Protein AF-A0AAU5ZTW7-F1 (afdb_monomer_lite)

pLDDT: mean 76.55, std 15.37, range [25.44, 97.25]

Structure (mmCIF, N/CA/C/O backbone):
data_AF-A0AAU5ZTW7-F1
#
_entry.id   AF-A0AAU5ZTW7-F1
#
loop_
_atom_site.group_PDB
_atom_site.id
_atom_site.type_symbol
_atom_site.label_atom_id
_atom_site.label_alt_id
_atom_site.label_comp_id
_atom_site.label_asym_id
_atom_site.label_entity_id
_atom_site.label_seq_id
_atom_site.pdbx_PDB_ins_code
_atom_site.Cartn_x
_atom_site.Cartn_y
_atom_site.Cartn_z
_atom_site.occupancy
_atom_site.B_iso_or_equiv
_atom_site.auth_seq_id
_atom_site.auth_comp_id
_atom_site.auth_asym_id
_atom_site.auth_atom_id
_atom_site.pdbx_PDB_model_num
ATOM 1 N N . MET A 1 1 ? -11.309 -29.341 38.544 1.00 34.72 1 MET A N 1
ATOM 2 C CA . MET A 1 1 ? -12.588 -28.652 38.291 1.00 34.72 1 MET A CA 1
ATOM 3 C C . MET A 1 1 ? -12.389 -27.228 38.752 1.00 34.72 1 MET A C 1
ATOM 5 O O . MET A 1 1 ? -12.542 -26.949 39.932 1.00 34.72 1 MET A O 1
ATOM 9 N N . ILE A 1 2 ? -11.870 -26.413 37.842 1.00 28.81 2 ILE A N 1
ATOM 10 C CA . ILE A 1 2 ? -11.786 -24.961 37.967 1.00 28.81 2 ILE A CA 1
ATOM 11 C C . ILE A 1 2 ? -12.794 -24.447 36.937 1.00 28.81 2 ILE A C 1
ATOM 13 O O . ILE A 1 2 ? -12.971 -25.072 35.894 1.00 28.81 2 ILE A O 1
ATOM 17 N N . ASP A 1 3 ? -13.539 -23.441 37.358 1.00 25.44 3 ASP A N 1
ATOM 18 C CA . ASP A 1 3 ? -14.713 -22.855 36.726 1.00 25.44 3 ASP A CA 1
ATOM 19 C C . ASP A 1 3 ? -14.298 -21.962 35.539 1.00 25.44 3 ASP A C 1
ATOM 21 O O . ASP A 1 3 ? -13.503 -21.043 35.723 1.00 25.44 3 ASP A O 1
ATOM 25 N N . ASP A 1 4 ? -14.800 -22.257 34.334 1.00 33.22 4 ASP A N 1
ATOM 26 C CA . ASP A 1 4 ? -14.459 -21.606 33.053 1.00 33.22 4 ASP A CA 1
ATOM 27 C C . ASP A 1 4 ? -15.486 -20.513 32.670 1.00 33.22 4 ASP A C 1
ATOM 29 O O . ASP A 1 4 ? -15.993 -20.484 31.547 1.00 33.22 4 ASP A O 1
ATOM 33 N N . THR A 1 5 ? -15.845 -19.607 33.590 1.00 34.88 5 THR A N 1
ATOM 34 C CA . THR A 1 5 ? -16.792 -18.508 33.276 1.00 34.88 5 THR A CA 1
ATOM 35 C C . THR A 1 5 ? -16.296 -17.090 3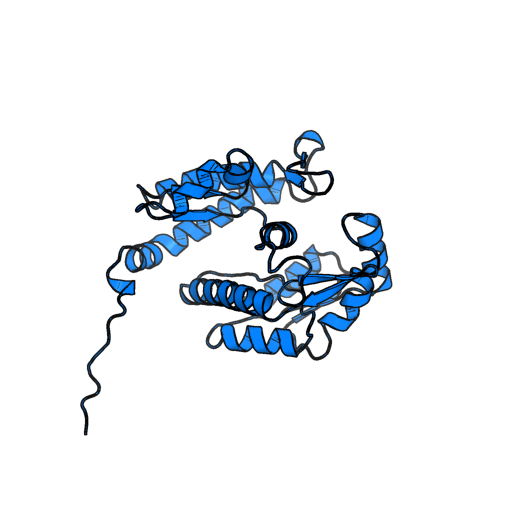3.548 1.00 34.88 5 THR A C 1
ATOM 37 O O . THR A 1 5 ? -17.093 -16.156 33.503 1.00 34.88 5 THR A O 1
ATOM 40 N N . GLU A 1 6 ? -14.999 -16.867 33.758 1.00 28.75 6 GLU A N 1
ATOM 41 C CA . GLU A 1 6 ? -14.456 -15.502 33.730 1.00 28.75 6 GLU A CA 1
ATOM 42 C C . GLU A 1 6 ? -14.109 -15.097 32.292 1.00 28.75 6 GLU A C 1
ATOM 44 O O . GLU A 1 6 ? -12.998 -15.281 31.798 1.00 28.75 6 GLU A O 1
ATOM 49 N N . THR A 1 7 ? -15.101 -14.532 31.602 1.00 33.06 7 THR A N 1
ATOM 50 C CA . THR A 1 7 ? -14.878 -13.689 30.427 1.00 33.06 7 THR A CA 1
ATOM 51 C C . THR A 1 7 ? -14.073 -12.467 30.857 1.00 33.06 7 THR A C 1
ATOM 53 O O . THR A 1 7 ? -14.612 -11.540 31.463 1.00 33.06 7 THR A O 1
ATOM 56 N N . TRP A 1 8 ? -12.780 -12.467 30.549 1.00 27.95 8 TRP A N 1
ATOM 57 C CA . TRP A 1 8 ? -11.941 -11.280 30.628 1.00 27.95 8 TRP A CA 1
ATOM 58 C C . TRP A 1 8 ? -12.385 -10.318 29.524 1.00 27.95 8 TRP A C 1
ATOM 60 O O . TRP A 1 8 ? -12.011 -10.484 28.365 1.00 27.95 8 TRP A O 1
ATOM 70 N N . GLY A 1 9 ? -13.235 -9.351 29.877 1.00 33.47 9 GLY A N 1
ATOM 71 C CA . GLY A 1 9 ? -13.491 -8.192 29.027 1.00 33.47 9 GLY A CA 1
ATOM 72 C C . GLY A 1 9 ? -12.165 -7.491 28.751 1.00 33.47 9 GLY A C 1
ATOM 73 O O . GLY A 1 9 ? -11.388 -7.235 29.676 1.00 33.47 9 GLY A O 1
ATOM 74 N N . SER A 1 10 ? -11.869 -7.255 27.477 1.00 37.59 10 SER A N 1
ATOM 75 C CA . SER A 1 10 ? -10.652 -6.556 27.091 1.00 37.59 10 SER A CA 1
ATOM 76 C C . SER A 1 10 ? -10.788 -5.087 27.504 1.00 37.59 10 SER A C 1
ATOM 78 O O . SER A 1 10 ? -11.831 -4.492 27.241 1.00 37.59 10 SER A O 1
ATOM 80 N N . PRO A 1 11 ? -9.750 -4.442 28.066 1.00 36.88 11 PRO A N 1
ATOM 81 C CA . PRO A 1 11 ? -9.747 -2.994 28.304 1.00 36.88 11 PRO A CA 1
ATOM 82 C C . PRO A 1 11 ? -10.004 -2.148 27.040 1.00 36.88 11 PRO A C 1
ATOM 84 O O . PRO A 1 11 ? -10.249 -0.950 27.140 1.00 36.88 11 PRO A O 1
ATOM 87 N N . LEU A 1 12 ? -9.950 -2.762 25.849 1.00 38.41 12 LEU A N 1
ATOM 88 C CA . LEU A 1 12 ? -10.304 -2.147 24.567 1.00 38.41 12 LEU A CA 1
ATOM 89 C C . LEU A 1 12 ? -11.818 -1.947 24.379 1.00 38.41 12 LEU A C 1
ATOM 91 O O . LEU A 1 12 ? -12.217 -1.113 23.568 1.00 38.41 12 LEU A O 1
ATOM 95 N N . ASP A 1 13 ? -12.653 -2.664 25.135 1.00 37.69 13 ASP A N 1
ATOM 96 C CA . ASP A 1 13 ? -14.112 -2.561 25.044 1.00 37.69 13 ASP A CA 1
ATOM 97 C C . ASP A 1 13 ? -14.659 -1.329 25.795 1.00 37.69 13 ASP A C 1
ATOM 99 O O . ASP A 1 13 ? -15.764 -0.869 25.508 1.00 37.69 13 ASP A O 1
ATOM 103 N N . GLU A 1 14 ? -13.886 -0.747 26.724 1.00 40.03 14 GLU A N 1
ATOM 104 C CA . GLU A 1 14 ? -14.333 0.358 27.592 1.00 40.03 14 GLU A CA 1
ATOM 105 C C . GLU A 1 14 ? -13.921 1.765 27.119 1.00 40.03 14 GLU A C 1
ATOM 107 O O . GLU A 1 14 ? -14.353 2.759 27.705 1.00 40.03 14 GLU A O 1
ATOM 112 N N . VAL A 1 15 ? -13.136 1.898 26.044 1.00 44.72 15 VAL A N 1
ATOM 113 C CA . VAL A 1 15 ? -12.615 3.205 25.600 1.00 44.72 15 VAL A CA 1
ATOM 114 C C . VAL A 1 15 ? -13.082 3.530 24.185 1.00 44.72 15 VAL A C 1
ATOM 116 O O . VAL A 1 15 ? -12.327 3.365 23.240 1.00 44.72 15 VAL A O 1
ATOM 119 N N . PHE A 1 16 ? -14.333 3.993 24.058 1.00 43.38 16 PHE A N 1
ATOM 120 C CA . PHE A 1 16 ? -14.949 4.773 22.957 1.00 43.38 16 PHE A CA 1
ATOM 121 C C . PHE A 1 16 ? -14.823 4.304 21.479 1.00 43.38 16 PHE A C 1
ATOM 123 O O . PHE A 1 16 ? -15.617 4.746 20.651 1.00 43.38 16 PHE A O 1
ATOM 130 N N . GLY A 1 17 ? -13.904 3.406 21.116 1.00 45.56 17 GLY A N 1
ATOM 131 C CA . GLY A 1 17 ? -13.603 2.995 19.742 1.00 45.56 17 GLY A CA 1
ATOM 132 C C . GLY A 1 17 ? -14.317 1.720 19.293 1.00 45.56 17 GLY A C 1
ATOM 133 O O . GLY A 1 17 ? -14.702 1.625 18.130 1.00 45.56 17 GLY A O 1
ATOM 134 N N . GLY A 1 18 ? -14.567 0.769 20.202 1.00 47.06 18 GLY A N 1
ATOM 135 C CA . GLY A 1 18 ? -15.226 -0.503 19.870 1.00 47.06 18 GLY A CA 1
ATOM 136 C C . GLY A 1 18 ? -16.673 -0.334 19.387 1.00 47.06 18 GLY A C 1
ATOM 137 O O . GLY A 1 18 ? -17.069 -0.912 18.377 1.00 47.06 18 GLY A O 1
ATOM 138 N N . GLU A 1 19 ? -17.457 0.522 20.052 1.00 57.56 19 GLU A N 1
ATOM 139 C CA . GLU A 1 19 ? -18.855 0.802 19.684 1.00 57.56 19 GLU A CA 1
ATOM 140 C C . GLU A 1 19 ? -18.967 1.689 18.429 1.00 57.56 19 GLU A C 1
ATOM 142 O O . GLU A 1 19 ? -19.904 1.538 17.643 1.00 57.56 19 GLU A O 1
ATOM 147 N N . PHE A 1 20 ? -17.998 2.588 18.216 1.00 62.94 20 PHE A N 1
ATOM 148 C CA . PHE A 1 20 ? -17.928 3.442 17.030 1.00 62.94 20 PHE A CA 1
ATOM 149 C C . PHE A 1 20 ? -17.606 2.625 15.775 1.00 62.94 20 PHE A C 1
ATOM 151 O O . PHE A 1 20 ? -18.365 2.674 14.808 1.00 62.94 20 PHE A O 1
ATOM 158 N N . LEU A 1 21 ? -16.541 1.815 15.803 1.00 52.97 21 LEU A N 1
ATOM 159 C CA . LEU A 1 21 ? -16.160 0.968 14.668 1.00 52.97 21 LEU A CA 1
ATOM 160 C C . LEU A 1 21 ? -17.252 -0.057 14.336 1.00 52.97 21 LEU A C 1
ATOM 162 O O . LEU A 1 21 ? -17.552 -0.264 13.163 1.00 52.97 21 LEU A O 1
ATOM 166 N N . ALA A 1 22 ? -17.916 -0.628 15.346 1.00 53.91 22 ALA A N 1
ATOM 167 C CA . ALA A 1 22 ? -19.037 -1.544 15.138 1.00 53.91 22 ALA A CA 1
ATOM 168 C C . ALA A 1 22 ? -20.259 -0.887 14.461 1.00 53.91 22 ALA A C 1
ATOM 170 O O . ALA A 1 22 ? -21.052 -1.586 13.831 1.00 53.91 22 ALA A O 1
ATOM 171 N N . ARG A 1 23 ? -20.437 0.437 14.590 1.00 68.75 23 ARG A N 1
ATOM 172 C CA . ARG A 1 23 ? -21.563 1.185 13.998 1.00 68.75 23 ARG A CA 1
ATOM 173 C C . ARG A 1 23 ? -21.228 1.883 12.684 1.00 68.75 23 ARG A C 1
ATOM 175 O O . ARG A 1 23 ? -22.121 2.020 11.855 1.00 68.75 23 ARG A O 1
ATOM 182 N N . HIS A 1 24 ? -19.982 2.314 12.506 1.00 67.88 24 HIS A N 1
ATOM 183 C CA . HIS A 1 24 ? -19.580 3.233 11.440 1.00 67.88 24 HIS A CA 1
ATOM 184 C C . HIS A 1 24 ? -18.545 2.653 10.468 1.00 67.88 24 HIS A C 1
ATOM 186 O O . HIS A 1 24 ? -18.117 3.358 9.559 1.00 67.88 24 HIS A O 1
ATOM 192 N N . SER A 1 25 ? -18.158 1.377 10.590 1.00 63.88 25 SER A N 1
ATOM 193 C CA . SER A 1 25 ? -17.236 0.727 9.640 1.00 63.88 25 SER A CA 1
ATOM 194 C C . SER A 1 25 ? -17.707 0.835 8.185 1.00 63.88 25 SER A C 1
ATOM 196 O O . SER A 1 25 ? -16.915 1.174 7.307 1.00 63.88 25 SER A O 1
ATOM 198 N N . GLY A 1 26 ? -19.005 0.638 7.934 1.00 59.66 26 GLY A N 1
ATOM 199 C CA . GLY A 1 26 ? -19.598 0.820 6.606 1.00 59.66 26 GLY A CA 1
ATOM 200 C C . GLY A 1 26 ? -19.567 2.272 6.112 1.00 59.66 26 GLY A C 1
ATOM 201 O O . GLY A 1 26 ? -19.379 2.507 4.920 1.00 59.66 26 GLY A O 1
ATOM 202 N N . ASP A 1 27 ? -19.693 3.248 7.015 1.00 73.00 27 ASP A N 1
ATOM 203 C CA . ASP A 1 27 ? -19.623 4.672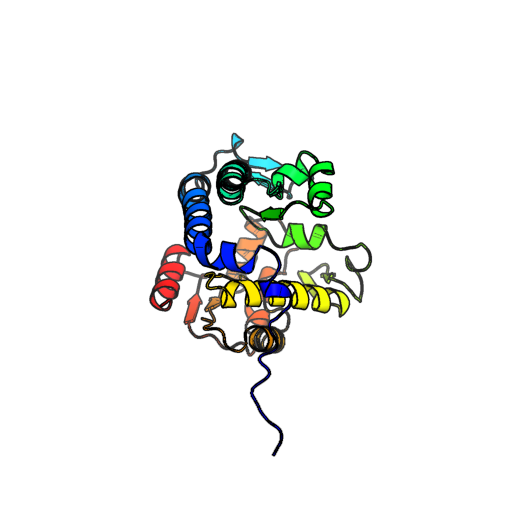 6.664 1.00 73.00 27 ASP A CA 1
ATOM 204 C C . ASP A 1 27 ? -18.190 5.092 6.303 1.00 73.00 27 ASP A C 1
ATOM 206 O O . ASP A 1 27 ? -17.983 5.873 5.373 1.00 73.00 27 ASP A O 1
ATOM 210 N N . VAL A 1 28 ? -17.193 4.544 7.007 1.00 73.12 28 VAL A N 1
ATOM 211 C CA . VAL A 1 28 ? -15.768 4.740 6.699 1.00 73.12 28 VAL A CA 1
ATOM 212 C C . VAL A 1 28 ? -15.421 4.109 5.351 1.00 73.12 28 VAL A C 1
ATOM 214 O O . VAL A 1 28 ? -14.782 4.756 4.523 1.00 73.12 28 VAL A O 1
ATOM 217 N N . GLU A 1 29 ? -15.878 2.880 5.086 1.00 68.00 29 GLU A N 1
ATOM 218 C CA . GLU A 1 29 ? -15.673 2.227 3.787 1.00 68.00 29 GLU A CA 1
ATOM 219 C C . GLU A 1 29 ? -16.281 3.054 2.645 1.00 68.00 29 GLU A C 1
ATOM 221 O O . GLU A 1 29 ? -15.641 3.262 1.611 1.00 68.00 29 GLU A O 1
ATOM 226 N N . GLU A 1 30 ? -17.496 3.570 2.831 1.00 71.88 30 GLU A N 1
ATOM 227 C CA . GLU A 1 30 ? -18.146 4.415 1.832 1.00 71.88 30 GLU A CA 1
ATOM 228 C C . GLU A 1 30 ? -17.410 5.749 1.642 1.00 71.88 30 GLU A C 1
ATOM 230 O O . GLU A 1 30 ? -17.267 6.207 0.507 1.00 71.88 30 GLU A O 1
ATOM 235 N N . ALA A 1 31 ? -16.873 6.348 2.711 1.00 76.12 31 ALA A N 1
ATOM 236 C CA . ALA A 1 31 ? -16.039 7.546 2.620 1.00 76.12 31 ALA A CA 1
ATOM 237 C C . ALA A 1 31 ? -14.792 7.304 1.753 1.00 76.12 31 ALA A C 1
ATOM 239 O O . ALA A 1 31 ? -14.515 8.088 0.841 1.00 76.12 31 ALA A O 1
ATOM 240 N N . VAL A 1 32 ? -14.093 6.185 1.975 1.00 72.38 32 VAL A N 1
ATOM 241 C CA . VAL A 1 32 ? -12.916 5.780 1.189 1.00 72.38 32 VAL A CA 1
ATOM 242 C C . VAL A 1 32 ? -13.290 5.507 -0.265 1.00 72.38 32 VAL A C 1
ATOM 244 O O . VAL A 1 32 ? -12.680 6.061 -1.182 1.00 72.38 32 VAL A O 1
ATOM 247 N N . ARG A 1 33 ? -14.340 4.713 -0.504 1.00 66.44 33 ARG A N 1
ATOM 248 C CA . ARG A 1 33 ? -14.799 4.383 -1.860 1.00 66.44 33 ARG A CA 1
ATOM 249 C C . ARG A 1 33 ? -15.210 5.631 -2.634 1.00 66.44 33 ARG A C 1
ATOM 251 O O . ARG A 1 33 ? -14.896 5.755 -3.819 1.00 66.44 33 ARG A O 1
ATOM 258 N N . LYS A 1 34 ? -15.885 6.569 -1.972 1.00 73.12 34 LYS A N 1
ATOM 259 C CA . LYS A 1 34 ? -16.300 7.838 -2.567 1.00 73.12 34 LYS A CA 1
ATOM 260 C C . LYS A 1 34 ? -15.102 8.729 -2.884 1.00 73.12 34 LYS A C 1
ATOM 262 O O . LYS A 1 34 ? -15.084 9.299 -3.975 1.00 73.12 34 LYS A O 1
ATOM 267 N N . ALA A 1 35 ? -14.111 8.820 -1.996 1.00 77.81 35 ALA A N 1
ATOM 268 C CA . ALA A 1 35 ? -12.879 9.568 -2.252 1.00 77.81 35 ALA A CA 1
ATOM 269 C C . ALA A 1 35 ? -12.119 8.998 -3.456 1.00 77.81 35 ALA A C 1
ATOM 271 O O . ALA A 1 35 ? -11.782 9.730 -4.387 1.00 77.81 35 ALA A O 1
ATOM 272 N N . ALA A 1 36 ? -11.977 7.674 -3.525 1.00 66.19 36 ALA A N 1
ATOM 273 C CA . ALA A 1 36 ? -11.366 7.011 -4.669 1.00 66.19 36 ALA A CA 1
ATOM 274 C C . ALA A 1 36 ? -12.149 7.243 -5.973 1.00 66.19 36 ALA A C 1
ATOM 276 O O . ALA A 1 36 ? -11.564 7.573 -7.004 1.00 66.19 36 ALA A O 1
ATOM 277 N N . ALA A 1 37 ? -13.477 7.112 -5.947 1.00 68.62 37 ALA A N 1
ATOM 278 C CA . ALA A 1 37 ? -14.318 7.294 -7.129 1.00 68.62 37 ALA A CA 1
ATOM 279 C C . ALA A 1 37 ? -14.370 8.745 -7.629 1.00 68.62 37 ALA A C 1
ATOM 281 O O . ALA A 1 37 ? -14.499 8.967 -8.834 1.00 68.62 37 ALA A O 1
ATOM 282 N N . THR A 1 38 ? -14.286 9.714 -6.719 1.00 82.94 38 THR A N 1
ATOM 283 C CA . THR A 1 38 ? -14.390 11.141 -7.045 1.00 82.94 38 THR A CA 1
ATOM 284 C C . THR A 1 38 ? -13.037 11.708 -7.448 1.00 82.94 38 THR A C 1
ATOM 286 O O . THR A 1 38 ? -12.954 12.418 -8.448 1.00 82.94 38 THR A O 1
ATOM 289 N N . GLU A 1 39 ? -11.978 11.372 -6.709 1.00 86.38 39 GLU A N 1
ATOM 290 C CA . GLU A 1 39 ? -10.711 12.090 -6.825 1.00 86.38 39 GLU A CA 1
ATOM 291 C C . GLU A 1 39 ? -9.585 11.283 -7.468 1.00 86.38 39 GLU A C 1
ATOM 293 O O . GLU A 1 39 ? -8.795 11.851 -8.225 1.00 86.38 39 GLU A O 1
ATOM 298 N N . ILE A 1 40 ? -9.568 9.962 -7.280 1.00 74.06 40 ILE A N 1
ATOM 299 C CA . ILE A 1 40 ? -8.478 9.101 -7.758 1.00 74.06 40 ILE A CA 1
ATOM 300 C C . ILE A 1 40 ? -8.794 8.519 -9.146 1.00 74.06 40 ILE A C 1
ATOM 302 O O . ILE A 1 40 ? -8.072 8.750 -10.119 1.00 74.06 40 ILE A O 1
ATOM 306 N N . LEU A 1 41 ? -9.905 7.792 -9.289 1.00 64.31 41 LEU A N 1
ATOM 307 C CA . LEU A 1 41 ? -10.251 7.066 -10.520 1.00 64.31 41 LEU A CA 1
ATOM 308 C C . LEU A 1 41 ? -10.438 7.961 -11.762 1.00 64.31 41 LEU A C 1
ATOM 310 O O . LEU A 1 41 ? -10.030 7.555 -12.857 1.00 64.31 41 LEU A O 1
ATOM 314 N N . PRO A 1 42 ? -11.013 9.176 -11.672 1.00 76.50 42 PRO A N 1
ATOM 315 C CA . PRO A 1 42 ? -11.101 10.065 -12.827 1.00 76.50 42 PRO A CA 1
ATOM 316 C C . PRO A 1 42 ? -9.727 10.501 -13.345 1.00 76.50 42 PRO A C 1
ATOM 318 O O . PRO A 1 42 ? -9.559 10.642 -14.557 1.00 76.50 42 PRO A O 1
ATOM 321 N N . ARG A 1 43 ? -8.741 10.624 -12.453 1.00 78.19 43 ARG A N 1
ATOM 322 C CA . ARG A 1 43 ? -7.382 11.104 -12.740 1.00 78.19 43 ARG A CA 1
ATOM 323 C C . ARG A 1 43 ? -6.406 9.991 -13.097 1.00 78.19 43 ARG A C 1
ATOM 325 O O . ARG A 1 43 ? -5.397 10.246 -13.753 1.00 78.19 43 ARG A O 1
ATOM 332 N N . PHE A 1 44 ? -6.734 8.743 -12.770 1.00 57.38 44 PHE A N 1
ATOM 333 C CA . PHE A 1 44 ? -5.926 7.589 -13.145 1.00 57.38 44 PHE A CA 1
ATOM 334 C C . PHE A 1 44 ? -5.646 7.565 -14.659 1.00 57.38 44 PHE A C 1
ATOM 336 O O . PHE A 1 44 ? -6.565 7.499 -15.480 1.00 57.38 44 PHE A O 1
ATOM 343 N N . ARG A 1 45 ? -4.356 7.638 -15.024 1.00 47.88 45 ARG A N 1
ATOM 344 C CA . ARG A 1 45 ? -3.845 7.734 -16.411 1.00 47.88 45 ARG A CA 1
ATOM 345 C C . ARG A 1 45 ? -4.347 8.949 -17.213 1.00 47.88 45 ARG A C 1
ATOM 347 O O . ARG A 1 45 ? -4.250 8.948 -18.439 1.00 47.88 45 ARG A O 1
ATOM 354 N N . ARG A 1 46 ? -4.904 9.964 -16.549 1.00 64.56 46 ARG A N 1
ATOM 355 C CA . ARG A 1 46 ? -5.500 11.159 -17.170 1.00 64.56 46 ARG A CA 1
ATOM 356 C C . ARG A 1 46 ? -5.081 12.479 -16.516 1.00 64.56 46 ARG A C 1
ATOM 358 O O . ARG A 1 46 ? -5.618 13.508 -16.909 1.00 64.56 46 ARG A O 1
ATOM 365 N N . LEU A 1 47 ? -4.143 12.448 -15.566 1.00 63.88 47 LEU A N 1
ATOM 366 C CA . LEU A 1 47 ? -3.589 13.645 -14.931 1.00 63.88 47 LEU A CA 1
ATOM 367 C C . LEU A 1 47 ? -2.979 14.584 -15.974 1.00 63.88 47 LEU A C 1
ATOM 369 O O . LEU A 1 47 ? -2.166 14.168 -16.806 1.00 63.88 47 LEU A O 1
ATOM 373 N N . ALA A 1 48 ? -3.373 15.850 -15.918 1.00 68.19 48 ALA A N 1
ATOM 374 C CA . ALA A 1 48 ? -2.711 16.909 -16.655 1.00 68.19 48 ALA A CA 1
ATOM 375 C C . ALA A 1 48 ? -1.399 17.311 -15.960 1.00 68.19 48 ALA A C 1
ATOM 377 O O . ALA A 1 48 ? -1.239 17.139 -14.758 1.00 68.19 48 ALA A O 1
ATOM 378 N N . GLU A 1 49 ? -0.468 17.906 -16.709 1.00 69.31 49 GLU A N 1
ATOM 379 C CA . GLU A 1 49 ? 0.850 18.310 -16.186 1.00 69.31 49 GLU A CA 1
ATOM 380 C C . GLU A 1 49 ? 0.760 19.241 -14.963 1.00 69.31 49 GLU A C 1
ATOM 382 O O . GLU A 1 49 ? 1.580 19.150 -14.062 1.00 69.31 49 GLU A O 1
ATOM 387 N N . HIS A 1 50 ? -0.265 20.097 -14.898 1.00 77.75 50 HIS A N 1
ATOM 388 C CA . HIS A 1 50 ? -0.481 21.013 -13.772 1.00 77.75 50 HIS A CA 1
ATOM 389 C C . HIS A 1 50 ? -1.098 20.352 -12.529 1.00 77.75 50 HIS A C 1
ATOM 391 O O . HIS A 1 50 ? -1.153 20.991 -11.485 1.00 77.75 50 HIS A O 1
ATOM 397 N N . GLU A 1 51 ? -1.586 19.115 -12.647 1.00 63.41 51 GLU A N 1
ATOM 398 C CA . GLU A 1 51 ? -2.141 18.326 -11.539 1.00 63.41 51 GLU A CA 1
ATOM 399 C C . GLU A 1 51 ? -1.065 17.454 -10.869 1.00 63.41 51 GLU A C 1
ATOM 401 O O . GLU A 1 51 ? -1.387 16.644 -10.003 1.00 63.41 51 GLU A O 1
ATOM 406 N N . VAL A 1 52 ? 0.199 17.579 -11.287 1.00 74.31 52 VAL A N 1
ATOM 407 C CA . VAL A 1 52 ? 1.355 16.867 -10.734 1.00 74.31 52 VAL A CA 1
ATOM 408 C C . VAL A 1 52 ? 2.357 17.895 -10.232 1.00 74.31 52 VAL A C 1
ATOM 410 O O . VAL A 1 52 ? 2.714 18.834 -10.940 1.00 74.31 52 VAL A O 1
ATOM 413 N N . ASP A 1 53 ? 2.823 17.709 -9.008 1.00 74.94 53 ASP A N 1
ATOM 414 C CA . ASP A 1 53 ? 3.746 18.608 -8.332 1.00 74.94 53 ASP A CA 1
ATOM 415 C C . ASP A 1 53 ? 4.824 17.801 -7.597 1.00 74.94 53 ASP A C 1
ATOM 417 O O . ASP A 1 53 ? 4.734 16.577 -7.475 1.00 74.94 53 ASP A O 1
ATOM 421 N N . GLN A 1 54 ? 5.869 18.480 -7.133 1.00 76.75 54 GLN A N 1
ATOM 422 C CA . GLN A 1 54 ? 6.965 17.880 -6.377 1.00 76.75 54 GLN A CA 1
ATOM 423 C C . GLN A 1 54 ? 6.872 18.300 -4.911 1.00 76.75 54 GLN A C 1
ATOM 425 O O . GLN A 1 54 ? 6.689 19.475 -4.600 1.00 76.75 54 GLN A O 1
ATOM 430 N N . LYS A 1 55 ? 7.037 17.329 -4.016 1.00 71.50 55 LYS A N 1
ATOM 431 C CA . LYS A 1 55 ? 7.219 17.520 -2.579 1.00 71.50 55 LYS A CA 1
ATOM 432 C C . LYS A 1 55 ? 8.680 17.925 -2.321 1.00 71.50 55 LYS A C 1
ATOM 434 O O . LYS A 1 55 ? 9.064 19.081 -2.492 1.00 71.50 55 LYS A O 1
ATOM 439 N N . SER A 1 56 ? 9.533 16.973 -1.949 1.00 69.81 56 SER A N 1
ATOM 440 C CA . SER A 1 56 ? 10.901 17.239 -1.475 1.00 69.81 56 SER A CA 1
ATOM 441 C C . SER A 1 56 ? 11.969 17.108 -2.570 1.00 69.81 56 SER A C 1
ATOM 443 O O . SER A 1 56 ? 13.127 17.475 -2.356 1.00 69.81 56 SER A O 1
ATOM 445 N N . GLY A 1 57 ? 11.612 16.578 -3.746 1.00 56.78 57 GLY A N 1
ATOM 446 C CA . GLY A 1 57 ? 12.550 16.334 -4.839 1.00 56.78 57 GLY A CA 1
ATOM 447 C C . GLY A 1 57 ? 11.899 15.808 -6.125 1.00 56.78 57 GLY A C 1
ATOM 448 O O . GLY A 1 57 ? 10.702 15.537 -6.153 1.00 56.78 57 GLY A O 1
ATOM 449 N N . PRO A 1 58 ? 12.691 15.608 -7.195 1.00 45.75 58 PRO A N 1
ATOM 450 C CA . PRO A 1 58 ? 12.190 15.299 -8.541 1.00 45.75 58 PRO A CA 1
ATOM 451 C C . PRO A 1 58 ? 11.486 13.941 -8.680 1.00 45.75 58 PRO A C 1
ATOM 453 O O . PRO A 1 58 ? 10.841 13.693 -9.696 1.00 45.75 58 PRO A O 1
ATOM 456 N N . HIS A 1 59 ? 11.615 13.069 -7.679 1.00 53.88 59 HIS A N 1
ATOM 457 C CA . HIS A 1 59 ? 10.982 11.748 -7.627 1.00 53.88 59 HIS A CA 1
ATOM 458 C C . HIS A 1 59 ? 9.981 11.610 -6.470 1.00 53.88 59 HIS A C 1
ATOM 460 O O . HIS A 1 59 ? 9.418 10.538 -6.284 1.00 53.88 59 HIS A O 1
ATOM 466 N N . ASP A 1 60 ? 9.786 12.677 -5.695 1.00 63.00 60 ASP A N 1
ATOM 467 C CA . ASP A 1 60 ? 8.839 12.752 -4.587 1.00 63.00 60 ASP A CA 1
ATOM 468 C C . ASP A 1 60 ? 7.651 13.576 -5.083 1.00 63.00 60 ASP A C 1
ATOM 470 O O . ASP A 1 60 ? 7.648 14.805 -4.997 1.00 63.00 60 ASP A O 1
ATOM 474 N N . LEU A 1 61 ? 6.727 12.900 -5.766 1.00 72.81 61 LEU A N 1
ATOM 475 C CA . LEU A 1 61 ? 5.605 13.534 -6.446 1.00 72.81 61 LEU A CA 1
ATOM 476 C C . LEU A 1 61 ? 4.363 13.522 -5.567 1.00 72.81 61 LEU A C 1
ATOM 478 O O . LEU A 1 61 ?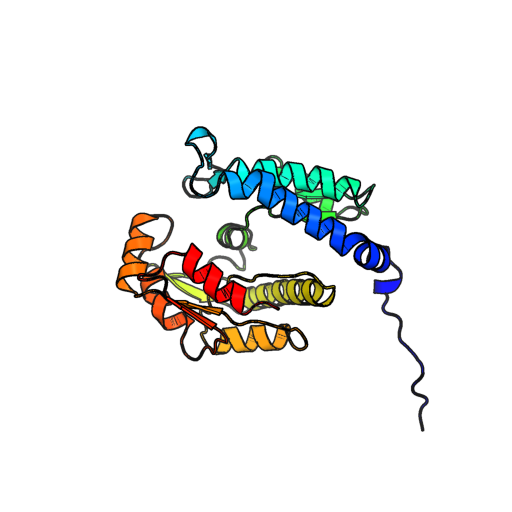 4.134 12.603 -4.789 1.00 72.81 61 LEU A O 1
ATOM 482 N N . VAL A 1 62 ? 3.541 14.537 -5.769 1.00 78.06 62 VAL A N 1
ATOM 483 C CA . VAL A 1 62 ? 2.185 14.633 -5.247 1.00 78.06 62 VAL A CA 1
ATOM 484 C C . VAL A 1 62 ? 1.280 15.061 -6.377 1.00 78.06 62 VAL A C 1
ATOM 486 O O . VAL A 1 62 ? 1.666 15.875 -7.218 1.00 78.06 62 VAL A O 1
ATOM 489 N N . THR A 1 63 ? 0.067 14.538 -6.411 1.00 79.50 63 THR A N 1
ATOM 490 C CA . THR A 1 63 ? -0.911 14.913 -7.421 1.00 79.50 63 THR A CA 1
ATOM 491 C C . THR A 1 63 ? -2.138 15.545 -6.789 1.00 79.50 63 THR A C 1
ATOM 493 O O . THR A 1 63 ? -2.369 15.514 -5.576 1.00 79.50 63 THR A O 1
ATOM 496 N N . ASP A 1 64 ? -2.971 16.136 -7.635 1.00 83.75 64 ASP A N 1
ATOM 497 C CA . ASP A 1 64 ? -4.281 16.596 -7.197 1.00 83.75 64 ASP A CA 1
ATOM 498 C C . ASP A 1 64 ? -5.161 15.440 -6.710 1.00 83.75 64 ASP A C 1
ATOM 500 O O . ASP A 1 64 ? -6.037 15.683 -5.884 1.00 83.75 64 ASP A O 1
ATOM 504 N N . ALA A 1 65 ? -4.916 14.195 -7.143 1.00 76.19 65 ALA A N 1
ATOM 505 C CA . ALA A 1 65 ? -5.633 13.035 -6.620 1.00 76.19 65 ALA A CA 1
ATOM 506 C C . ALA A 1 65 ? -5.359 12.837 -5.122 1.00 76.19 65 ALA A C 1
ATOM 508 O O . ALA A 1 65 ? -6.317 12.699 -4.365 1.00 76.19 65 ALA A O 1
ATOM 509 N N . ASP A 1 66 ? -4.097 12.914 -4.692 1.00 84.44 66 ASP A N 1
ATOM 510 C CA . ASP A 1 66 ? -3.679 12.786 -3.291 1.00 84.44 66 ASP A CA 1
ATOM 511 C C . ASP A 1 66 ? -4.325 13.893 -2.451 1.00 84.44 66 ASP A C 1
ATOM 513 O O . ASP A 1 66 ? -5.095 13.648 -1.521 1.00 84.44 66 ASP A O 1
ATOM 517 N N . ARG A 1 67 ? -4.121 15.149 -2.864 1.00 89.06 67 ARG A N 1
ATOM 518 C CA . ARG A 1 67 ? -4.578 16.325 -2.112 1.00 89.06 67 ARG A CA 1
ATOM 519 C C . ARG A 1 67 ? -6.099 16.428 -2.034 1.00 89.06 67 ARG A C 1
ATOM 521 O O . ARG A 1 67 ? -6.632 16.889 -1.023 1.00 89.06 67 ARG A O 1
ATOM 528 N N . LEU A 1 68 ? -6.814 16.101 -3.111 1.00 90.25 68 LEU A N 1
ATOM 529 C CA . LEU A 1 68 ? -8.277 16.168 -3.133 1.00 90.25 68 LEU A CA 1
ATOM 530 C C . LEU A 1 68 ? -8.896 14.999 -2.369 1.00 90.25 68 LEU A C 1
ATOM 532 O O . LEU A 1 68 ? -9.834 15.230 -1.602 1.00 90.25 68 LEU A O 1
ATOM 536 N N . ALA A 1 69 ? -8.351 13.787 -2.516 1.00 84.38 69 ALA A N 1
ATOM 537 C CA . ALA A 1 69 ? -8.798 12.636 -1.744 1.00 84.38 69 ALA A CA 1
ATOM 538 C C . ALA A 1 69 ? -8.568 12.861 -0.244 1.00 84.38 69 ALA A C 1
ATOM 540 O O . ALA A 1 69 ? -9.491 12.649 0.541 1.00 84.38 69 ALA A O 1
ATOM 541 N N . GLU A 1 70 ? -7.408 13.394 0.160 1.00 92.31 70 GLU A N 1
ATOM 542 C CA . GLU A 1 70 ? -7.134 13.717 1.563 1.00 92.31 70 GLU A CA 1
ATOM 543 C C . GLU A 1 70 ? -8.113 14.742 2.125 1.00 92.31 70 GLU A C 1
ATOM 545 O O . GLU A 1 70 ? -8.651 14.559 3.218 1.00 92.31 70 GLU A O 1
ATOM 550 N N . ARG A 1 71 ? -8.382 15.819 1.377 1.00 95.12 71 ARG A N 1
ATOM 551 C CA . ARG A 1 71 ? -9.344 16.844 1.801 1.00 95.12 71 ARG A CA 1
ATOM 552 C C . ARG A 1 71 ? -10.735 16.255 1.997 1.00 95.12 71 ARG A C 1
ATOM 554 O O . ARG A 1 71 ? -11.376 16.526 3.010 1.00 95.12 71 ARG A O 1
ATOM 561 N N . GLN A 1 72 ? -11.189 15.445 1.045 1.00 94.25 72 GLN A N 1
ATOM 562 C CA . GLN A 1 72 ? -12.503 14.817 1.109 1.00 94.25 72 GLN A CA 1
ATOM 563 C C . GLN A 1 72 ? -12.609 13.828 2.278 1.00 94.25 72 GLN A C 1
ATOM 565 O O . GLN A 1 72 ? -13.621 13.813 2.988 1.00 94.25 72 GLN A O 1
ATOM 570 N N . LEU A 1 73 ? -11.572 13.017 2.496 1.00 87.62 73 LEU A N 1
ATOM 571 C CA . LEU A 1 73 ? -11.489 12.093 3.625 1.00 87.62 73 LEU A CA 1
ATOM 572 C C . LEU A 1 73 ? -11.443 12.846 4.951 1.00 87.62 73 LEU A C 1
ATOM 574 O O . LEU A 1 73 ? -12.175 12.492 5.867 1.00 87.62 73 LEU A O 1
ATOM 578 N N . THR A 1 74 ? -10.673 13.929 5.034 1.00 93.44 74 THR A N 1
ATOM 579 C CA . THR A 1 74 ? -10.582 14.776 6.227 1.00 93.44 74 THR A CA 1
ATOM 580 C C . THR A 1 74 ? -11.947 15.321 6.639 1.00 93.44 74 THR A C 1
ATOM 582 O O . THR A 1 74 ? -12.333 15.221 7.803 1.00 93.44 74 THR A O 1
ATOM 585 N N . GLU A 1 75 ? -12.706 15.859 5.682 1.00 94.00 75 GLU A N 1
ATOM 586 C CA . GLU A 1 75 ? -14.057 16.363 5.937 1.00 94.00 75 GLU A CA 1
ATOM 587 C C . GLU A 1 75 ? -15.000 15.239 6.383 1.00 94.00 75 GLU A C 1
ATOM 589 O O . GLU A 1 75 ? -15.709 15.366 7.384 1.00 94.00 75 GLU A O 1
ATOM 594 N N . THR A 1 76 ? -14.989 14.118 5.660 1.00 89.69 76 THR A N 1
ATOM 595 C CA . THR A 1 76 ? -15.942 13.028 5.892 1.00 89.69 76 THR A CA 1
ATOM 596 C C . THR A 1 76 ? -15.659 12.303 7.209 1.00 89.69 76 THR A C 1
ATOM 598 O O . THR A 1 76 ? -16.571 12.108 8.007 1.00 89.69 76 THR A O 1
ATOM 601 N N . LEU A 1 77 ? -14.401 11.947 7.481 1.00 87.94 77 LEU A N 1
ATOM 602 C CA . LEU A 1 77 ? -13.996 11.232 8.695 1.00 87.94 77 LEU A CA 1
ATOM 603 C C . LEU A 1 77 ? -14.125 12.110 9.948 1.00 87.94 77 LEU A C 1
ATOM 605 O O . LEU A 1 77 ? -14.606 11.640 10.981 1.00 87.94 77 LEU A O 1
ATOM 609 N N . GLY A 1 78 ? -13.790 13.402 9.847 1.00 89.88 78 GLY A N 1
ATOM 610 C CA . GLY A 1 78 ? -13.993 14.356 10.939 1.00 89.88 78 GLY A CA 1
ATOM 611 C C . GLY A 1 78 ? -15.472 14.542 11.300 1.00 89.88 78 GLY A C 1
ATOM 612 O O . GLY A 1 78 ? -15.813 14.685 12.474 1.00 89.88 78 GLY A O 1
ATOM 613 N N . ALA A 1 79 ? -16.368 14.493 10.308 1.00 90.50 79 ALA A N 1
ATOM 614 C CA . ALA A 1 79 ? -17.812 14.529 10.537 1.00 90.50 79 ALA A CA 1
ATOM 615 C C . ALA A 1 79 ? -18.363 13.209 11.103 1.00 90.50 79 ALA A C 1
ATOM 617 O O . ALA A 1 79 ? -19.305 13.239 11.896 1.00 90.50 79 ALA A O 1
ATOM 618 N N . LEU A 1 80 ? -17.783 12.067 10.712 1.00 84.94 80 LEU A N 1
ATOM 619 C CA . LEU A 1 80 ? -18.171 10.750 11.220 1.00 84.94 80 LEU A CA 1
ATOM 620 C C . LEU A 1 80 ? -17.837 10.588 12.702 1.00 84.94 80 LEU A C 1
ATOM 622 O O . LEU A 1 80 ? -18.649 10.040 13.442 1.00 84.94 80 LEU A O 1
ATOM 626 N N . LEU A 1 81 ? -16.698 11.120 13.151 1.00 83.38 81 LEU A N 1
ATOM 627 C CA . LEU A 1 81 ? -16.324 11.140 14.564 1.00 83.38 81 LEU A CA 1
ATOM 628 C C . LEU A 1 81 ? -16.095 12.582 15.046 1.00 83.38 81 LEU A C 1
ATOM 630 O O . LEU A 1 81 ? -14.952 13.044 15.083 1.00 83.38 81 LEU A O 1
ATOM 634 N N . PRO A 1 82 ? -17.151 13.317 15.436 1.00 89.31 82 PRO A N 1
ATOM 635 C CA . PRO A 1 82 ? -17.009 14.691 15.904 1.00 89.31 82 PRO A CA 1
ATOM 636 C C . PRO A 1 82 ? -16.048 14.801 17.094 1.00 89.31 82 PRO A C 1
ATOM 638 O O . PRO A 1 82 ? -16.165 14.068 18.074 1.00 89.31 82 PRO A O 1
ATOM 641 N N . GLY A 1 83 ? -15.111 15.747 17.012 1.00 85.81 83 GLY A N 1
ATOM 642 C CA . GLY A 1 83 ? -14.052 15.932 18.010 1.00 85.81 83 GLY A CA 1
ATOM 643 C C . GLY A 1 83 ? -12.790 15.105 17.749 1.00 85.81 83 GLY A C 1
ATOM 644 O O . GLY A 1 83 ? -11.819 15.271 18.483 1.00 85.81 83 GLY A O 1
ATOM 645 N N . SER A 1 84 ? -12.781 14.267 16.707 1.00 88.94 84 SER A N 1
ATOM 646 C CA . SER A 1 84 ? -11.546 13.685 16.180 1.00 88.94 84 SER A CA 1
ATOM 647 C C . SER A 1 84 ? -10.721 14.702 15.394 1.00 88.94 84 SER A C 1
ATOM 649 O O . SER A 1 84 ? -11.212 15.747 14.958 1.00 88.94 84 SER A O 1
ATOM 651 N N . VAL A 1 85 ? -9.451 14.367 15.206 1.00 89.31 85 VAL A N 1
ATOM 652 C CA . VAL A 1 85 ? -8.514 15.068 14.329 1.00 89.31 85 VAL A CA 1
ATOM 653 C C . VAL A 1 85 ? -8.067 14.133 13.213 1.00 89.31 85 VAL A C 1
ATOM 655 O O . VAL A 1 85 ? -8.067 12.914 13.374 1.00 89.31 85 VAL A O 1
ATOM 658 N N . VAL A 1 86 ? -7.690 14.700 12.071 1.00 88.06 86 VAL A N 1
ATOM 659 C CA . VAL A 1 86 ? -7.184 13.941 10.924 1.00 88.06 86 VAL A CA 1
ATOM 660 C C . VAL A 1 86 ? -5.741 14.351 10.690 1.00 88.06 86 VAL A C 1
ATOM 662 O O . VAL A 1 86 ? -5.435 15.540 10.601 1.00 88.06 86 VAL A O 1
ATOM 665 N N . VAL A 1 87 ? -4.865 13.360 10.611 1.00 88.69 87 VAL A N 1
ATOM 666 C CA . VAL A 1 87 ? -3.451 13.502 10.286 1.00 88.69 87 VAL A CA 1
ATOM 667 C C . VAL A 1 87 ? -3.248 12.826 8.939 1.00 88.69 87 VAL A C 1
ATOM 669 O O . VAL A 1 87 ? -3.201 11.601 8.846 1.00 88.69 87 VAL A O 1
ATOM 672 N N . GLY A 1 88 ? -3.221 13.648 7.893 1.00 84.06 88 GLY A N 1
ATOM 673 C CA . GLY A 1 88 ? -3.037 13.212 6.516 1.00 84.06 88 GLY A CA 1
ATOM 674 C C . GLY A 1 88 ? -1.616 13.454 6.021 1.00 84.06 88 GLY A C 1
ATOM 675 O O . GLY A 1 88 ? -0.969 14.419 6.439 1.00 84.06 88 GLY A O 1
ATOM 676 N N . GLU A 1 89 ? -1.129 12.567 5.160 1.00 83.62 89 GLU A N 1
ATOM 677 C CA . GLU A 1 89 ? 0.208 12.622 4.569 1.00 83.62 89 GLU A CA 1
ATOM 678 C C . GLU A 1 89 ? 0.510 13.986 3.911 1.00 83.62 89 GLU A C 1
ATOM 680 O O . GLU A 1 89 ? 1.553 14.601 4.170 1.00 83.62 89 GLU A O 1
ATOM 685 N N . GLU A 1 90 ? -0.441 14.526 3.144 1.00 86.44 90 GLU A N 1
ATOM 686 C CA . GLU A 1 90 ? -0.301 15.784 2.411 1.00 86.44 90 GLU A CA 1
ATOM 687 C C . GLU A 1 90 ? -0.385 17.012 3.318 1.00 86.44 90 GLU A C 1
ATOM 689 O O . GLU A 1 90 ? 0.385 17.968 3.168 1.00 86.44 90 GLU A O 1
ATOM 694 N N . ALA A 1 91 ? -1.285 16.999 4.300 1.00 87.25 91 ALA A N 1
ATOM 695 C CA . ALA A 1 91 ? -1.397 18.044 5.308 1.00 87.25 91 ALA A CA 1
ATOM 696 C C . ALA A 1 91 ? -0.138 18.123 6.182 1.00 87.25 91 ALA A C 1
ATOM 698 O O . ALA A 1 91 ? 0.324 19.227 6.489 1.00 87.25 91 ALA A O 1
ATOM 699 N N . VAL A 1 92 ? 0.451 16.976 6.536 1.00 86.50 92 VAL A N 1
ATOM 700 C CA . VAL A 1 92 ? 1.720 16.904 7.273 1.00 86.50 92 VAL A CA 1
ATOM 701 C C . VAL A 1 92 ? 2.880 17.384 6.411 1.00 86.50 92 VAL A C 1
ATOM 703 O O . VAL A 1 92 ? 3.736 18.115 6.908 1.00 86.50 92 VAL A O 1
ATOM 706 N N . HIS A 1 93 ? 2.912 17.040 5.123 1.00 80.56 93 HIS A N 1
ATOM 707 C CA . HIS A 1 93 ? 3.918 17.581 4.214 1.00 80.56 93 HIS A CA 1
ATOM 708 C C . HIS A 1 93 ? 3.829 19.116 4.118 1.00 80.56 93 HIS A C 1
ATOM 710 O O . HIS A 1 93 ? 4.836 19.808 4.269 1.00 80.56 93 HIS A O 1
ATOM 716 N N . ALA A 1 94 ? 2.622 19.660 3.935 1.00 85.56 94 ALA A N 1
ATOM 717 C CA . ALA A 1 94 ? 2.399 21.101 3.833 1.00 85.56 94 ALA A CA 1
ATOM 718 C C . ALA A 1 94 ? 2.660 21.852 5.153 1.00 85.56 94 ALA A C 1
ATOM 720 O O . ALA A 1 94 ? 3.121 22.996 5.143 1.00 85.56 94 ALA A O 1
ATOM 721 N N . ASN A 1 95 ? 2.358 21.228 6.293 1.00 89.06 95 ASN A N 1
ATOM 722 C CA . ASN A 1 95 ? 2.614 21.768 7.621 1.00 89.06 95 ASN A CA 1
ATOM 723 C C . ASN A 1 95 ? 2.999 20.646 8.603 1.00 89.06 95 ASN A C 1
ATOM 725 O O . ASN A 1 95 ? 2.114 20.066 9.243 1.00 89.06 95 ASN A O 1
ATOM 729 N N . PRO A 1 96 ? 4.307 20.399 8.811 1.00 86.75 96 PRO A N 1
ATOM 730 C CA . PRO A 1 96 ? 4.787 19.326 9.684 1.00 86.75 96 PRO A CA 1
ATOM 731 C C . PRO A 1 96 ? 4.282 19.392 11.130 1.00 86.75 96 PRO A C 1
ATOM 733 O O . PRO A 1 96 ? 4.196 18.361 11.788 1.00 86.75 96 PRO A O 1
ATOM 736 N N . ALA A 1 97 ? 3.895 20.575 11.625 1.00 86.19 97 ALA A N 1
ATOM 737 C CA . ALA A 1 97 ? 3.339 20.726 12.971 1.00 86.19 97 ALA A CA 1
ATOM 738 C C . ALA A 1 97 ? 1.983 20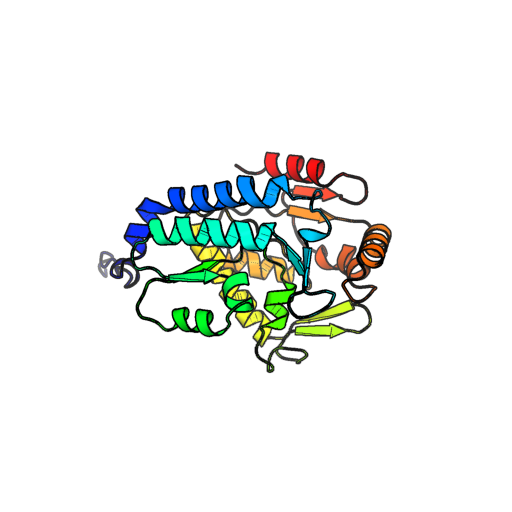.017 13.144 1.00 86.19 97 ALA A C 1
ATOM 740 O O . ALA A 1 97 ? 1.598 19.689 14.261 1.00 86.19 97 ALA A O 1
ATOM 741 N N . THR A 1 98 ? 1.252 19.743 12.056 1.00 86.50 98 THR A N 1
ATOM 742 C CA . THR A 1 98 ? -0.024 19.004 12.125 1.00 86.50 98 THR A CA 1
ATOM 743 C C . THR A 1 98 ? 0.155 17.563 12.602 1.00 86.50 98 THR A C 1
ATOM 745 O O . THR A 1 98 ? -0.760 17.006 13.205 1.00 86.50 98 THR A O 1
ATOM 748 N N . TYR A 1 99 ? 1.352 16.991 12.436 1.00 79.62 99 TYR A N 1
ATOM 749 C CA . TYR A 1 99 ? 1.698 15.665 12.946 1.00 79.62 99 TYR A CA 1
ATOM 750 C C . TYR A 1 99 ? 1.645 15.584 14.482 1.00 79.62 99 TYR A C 1
ATOM 752 O O . TYR A 1 99 ? 1.370 14.524 15.043 1.00 79.62 99 TYR A O 1
ATOM 760 N N . GLU A 1 100 ? 1.846 16.705 15.186 1.00 82.12 100 GLU A N 1
ATOM 761 C CA . GLU A 1 100 ? 1.792 16.754 16.655 1.00 82.12 100 GLU A CA 1
ATOM 762 C C . GLU A 1 100 ? 0.402 16.406 17.208 1.00 82.12 100 GLU A C 1
ATOM 764 O O . GLU A 1 100 ? 0.288 16.000 18.364 1.00 82.12 100 GLU A O 1
ATOM 769 N N . ALA A 1 101 ? -0.650 16.484 16.383 1.00 77.19 101 ALA A N 1
ATOM 770 C CA . ALA A 1 101 ? -2.011 16.121 16.769 1.00 77.19 101 ALA A CA 1
ATOM 771 C C . ALA A 1 101 ? -2.149 14.650 17.210 1.00 77.19 101 ALA A C 1
ATOM 773 O O . ALA A 1 101 ? -3.044 14.345 17.994 1.00 77.19 101 ALA A O 1
ATOM 774 N N . ILE A 1 102 ? -1.233 13.763 16.788 1.00 78.44 102 ILE A N 1
ATOM 775 C CA . ILE A 1 102 ? -1.173 12.360 17.246 1.00 78.44 102 ILE A CA 1
ATOM 776 C C . ILE A 1 102 ? -0.932 12.261 18.762 1.00 78.44 102 ILE A C 1
ATOM 778 O O . ILE A 1 102 ? -1.339 11.293 19.393 1.00 78.44 102 ILE A O 1
ATOM 782 N N . GLN A 1 103 ? -0.263 13.254 19.355 1.00 77.75 103 GLN A N 1
ATOM 783 C CA . GLN A 1 103 ? 0.086 13.266 20.781 1.00 77.75 103 GLN A CA 1
ATOM 784 C C . GLN A 1 103 ? -1.033 13.835 21.672 1.00 77.75 103 GLN A C 1
ATOM 786 O O . GLN A 1 103 ? -0.856 13.926 22.886 1.00 77.75 103 GLN A O 1
ATOM 791 N N . GLY A 1 104 ? -2.146 14.286 21.084 1.00 76.88 104 GLY A N 1
ATOM 792 C CA . GLY A 1 104 ? -3.276 14.851 21.817 1.00 76.88 104 GLY A CA 1
ATOM 793 C C . GLY A 1 104 ? -4.236 13.794 22.369 1.00 76.88 104 GLY A C 1
ATOM 794 O O . GLY A 1 104 ? -4.173 12.622 22.021 1.00 76.88 104 GLY A O 1
ATOM 795 N N . ASP A 1 105 ? -5.185 14.241 23.194 1.00 82.44 105 ASP A N 1
ATOM 796 C CA . ASP A 1 105 ? -6.212 13.373 23.797 1.00 82.44 105 ASP A CA 1
ATOM 797 C C . ASP A 1 105 ? -7.407 13.089 22.858 1.00 82.44 105 ASP A C 1
ATOM 799 O O . ASP A 1 105 ? -8.321 12.339 23.206 1.00 82.44 105 ASP A O 1
ATOM 803 N N . ALA A 1 106 ? -7.449 13.728 21.683 1.00 80.62 106 ALA A N 1
ATOM 804 C CA . ALA A 1 106 ? -8.520 13.553 20.706 1.00 80.62 106 ALA A CA 1
ATOM 805 C C . ALA A 1 106 ? -8.339 12.244 19.914 1.00 80.62 106 ALA A C 1
ATOM 807 O O . ALA A 1 106 ? -7.206 11.883 19.600 1.00 80.62 106 ALA A O 1
ATOM 808 N N . PRO A 1 107 ? -9.424 11.556 19.511 1.00 81.69 107 PRO A N 1
ATOM 809 C CA . PRO A 1 107 ? -9.324 10.452 18.559 1.00 81.69 107 PRO A CA 1
ATOM 810 C C . PRO A 1 107 ? -8.678 10.910 17.246 1.00 81.69 107 PRO A C 1
ATOM 812 O O . PRO A 1 107 ? -8.995 11.992 16.751 1.00 81.69 107 PRO A O 1
ATOM 815 N N . VAL A 1 108 ? -7.805 10.088 16.665 1.00 81.81 108 VAL A N 1
ATOM 816 C CA . VAL A 1 108 ? -7.014 10.457 15.482 1.00 81.81 108 VAL A CA 1
ATOM 817 C C . VAL A 1 108 ? -7.327 9.532 14.313 1.00 81.81 108 VAL A C 1
ATOM 819 O O . VAL A 1 108 ? -7.241 8.312 14.441 1.00 81.81 108 VAL A O 1
ATOM 822 N N . TRP A 1 109 ? -7.631 10.116 13.158 1.00 80.69 109 TRP A N 1
ATOM 823 C CA . TRP A 1 109 ? -7.613 9.439 11.866 1.00 80.69 109 TRP A CA 1
ATOM 824 C C . TRP A 1 109 ? -6.256 9.656 11.213 1.00 80.69 109 TRP A C 1
ATOM 826 O O . TRP A 1 109 ? -5.863 10.800 11.005 1.00 80.69 109 TRP A O 1
ATOM 836 N N . ILE A 1 110 ? -5.556 8.581 10.870 1.00 81.12 110 ILE A N 1
ATOM 837 C CA . ILE A 1 110 ? -4.328 8.656 10.075 1.00 81.12 110 ILE A CA 1
ATOM 838 C C . ILE A 1 110 ? -4.697 8.228 8.663 1.00 81.12 110 ILE A C 1
ATOM 840 O O . ILE A 1 110 ? -5.250 7.140 8.489 1.00 81.12 110 ILE A O 1
ATOM 844 N N . ILE A 1 111 ? -4.452 9.092 7.681 1.00 81.06 111 ILE A N 1
ATOM 845 C CA . ILE A 1 111 ? -4.823 8.825 6.292 1.00 81.06 111 ILE A CA 1
ATOM 846 C C . ILE A 1 111 ? -3.640 9.032 5.353 1.00 81.06 111 ILE A C 1
ATOM 848 O O . ILE A 1 111 ? -2.922 10.024 5.443 1.00 81.06 111 ILE A O 1
ATOM 852 N N . ASP A 1 112 ? -3.494 8.088 4.435 1.00 83.19 112 ASP A N 1
ATOM 853 C CA . ASP A 1 112 ? -2.655 8.185 3.250 1.00 83.19 112 ASP A CA 1
ATOM 854 C C . ASP A 1 112 ? -3.573 7.886 2.050 1.00 83.19 112 ASP A C 1
ATOM 856 O O . ASP A 1 112 ? -4.056 6.755 1.911 1.00 83.19 112 ASP A O 1
ATOM 860 N N . PRO A 1 113 ? -3.960 8.903 1.261 1.00 74.12 113 PRO A N 1
ATOM 861 C CA . PRO A 1 113 ? -4.941 8.726 0.197 1.00 74.12 113 PRO A CA 1
ATOM 862 C C . PRO A 1 113 ? -4.420 7.894 -0.980 1.00 74.12 113 PRO A C 1
ATOM 864 O O . PRO A 1 113 ? -5.233 7.291 -1.688 1.00 74.12 113 PRO A O 1
ATOM 867 N N . VAL A 1 114 ? -3.102 7.887 -1.211 1.00 73.69 114 VAL A N 1
ATOM 868 C CA . VAL A 1 114 ? -2.433 7.168 -2.301 1.00 73.69 114 VAL A CA 1
ATOM 869 C C . VAL A 1 114 ? -1.026 6.766 -1.831 1.00 73.69 114 VAL A C 1
ATOM 871 O O . VAL A 1 114 ? -0.038 7.424 -2.138 1.00 73.69 114 VAL A O 1
ATOM 874 N N . ASP A 1 115 ? -0.937 5.639 -1.126 1.00 65.56 115 ASP A N 1
ATOM 875 C CA . ASP A 1 115 ? 0.328 5.194 -0.528 1.00 65.56 115 ASP A CA 1
ATOM 876 C C . ASP A 1 115 ? 1.366 4.768 -1.584 1.00 65.56 115 ASP A C 1
ATOM 878 O O . ASP A 1 115 ? 1.104 3.953 -2.482 1.00 65.56 115 ASP A O 1
ATOM 882 N N . GLY A 1 116 ? 2.576 5.309 -1.431 1.00 57.34 116 GLY A N 1
ATOM 883 C CA . GLY A 1 116 ? 3.795 4.821 -2.054 1.00 57.34 116 GLY A CA 1
ATOM 884 C C . GLY A 1 116 ? 4.811 4.397 -0.994 1.00 57.34 116 GLY A C 1
ATOM 885 O O . GLY A 1 116 ? 5.482 5.244 -0.409 1.00 57.34 116 GLY A O 1
ATOM 886 N N . THR A 1 117 ? 5.060 3.088 -0.858 1.00 51.84 117 THR A N 1
ATOM 887 C CA . THR A 1 117 ? 5.989 2.431 0.100 1.00 51.84 117 THR A CA 1
ATOM 888 C C . THR A 1 117 ? 7.365 3.108 0.269 1.00 51.84 117 THR A C 1
ATOM 890 O O . THR A 1 117 ? 8.023 2.977 1.301 1.00 51.84 117 THR A O 1
ATOM 893 N N . ARG A 1 118 ? 7.822 3.860 -0.738 1.00 58.47 118 ARG A N 1
ATOM 894 C CA . ARG A 1 118 ? 9.052 4.661 -0.698 1.00 58.47 118 ARG A CA 1
ATOM 895 C C . ARG A 1 118 ? 9.006 5.783 0.345 1.00 58.47 118 ARG A C 1
ATOM 897 O O . ARG A 1 118 ? 9.997 5.992 1.035 1.00 58.47 118 ARG A O 1
ATOM 904 N N . GLN A 1 119 ? 7.870 6.459 0.492 1.00 57.41 119 GLN A N 1
ATOM 905 C CA . GLN A 1 119 ? 7.691 7.521 1.481 1.00 57.41 119 GLN A CA 1
ATOM 906 C C . GLN A 1 119 ? 7.744 6.953 2.904 1.00 57.41 119 GLN A C 1
ATOM 908 O O . GLN A 1 119 ? 8.340 7.570 3.781 1.00 57.41 119 GLN A O 1
ATOM 913 N N . TRP A 1 120 ? 7.222 5.744 3.135 1.00 54.84 120 TRP A N 1
ATOM 914 C CA . TRP A 1 120 ? 7.368 5.054 4.420 1.00 54.84 120 TRP A CA 1
ATOM 915 C C . TRP A 1 120 ? 8.839 4.735 4.749 1.00 54.84 120 TRP A C 1
ATOM 917 O O . TRP A 1 120 ? 9.295 5.018 5.859 1.00 54.84 120 TRP A O 1
ATOM 927 N N . ILE A 1 121 ? 9.613 4.241 3.773 1.00 57.91 121 ILE A N 1
ATOM 928 C CA . ILE A 1 121 ? 11.060 3.993 3.925 1.00 57.91 121 ILE A CA 1
ATOM 929 C C . ILE A 1 121 ? 11.827 5.292 4.233 1.00 57.91 121 ILE A C 1
ATOM 931 O O . ILE A 1 121 ? 12.684 5.300 5.119 1.00 57.91 121 ILE A O 1
ATOM 935 N N . ASP A 1 122 ? 11.490 6.398 3.565 1.00 63.12 122 ASP A N 1
ATOM 936 C CA . ASP A 1 122 ? 12.129 7.708 3.768 1.00 63.12 122 ASP A CA 1
ATOM 937 C C . ASP A 1 122 ? 11.859 8.307 5.165 1.00 63.12 122 ASP A C 1
ATOM 939 O O . ASP A 1 122 ? 12.566 9.218 5.606 1.00 63.12 122 ASP A O 1
ATOM 943 N N . ARG A 1 123 ? 10.849 7.806 5.889 1.00 64.25 123 ARG A N 1
ATOM 944 C CA . ARG A 1 123 ? 10.478 8.258 7.242 1.00 64.25 123 ARG A CA 1
ATOM 945 C C . ARG A 1 123 ? 10.986 7.350 8.358 1.00 64.25 123 ARG A C 1
ATOM 947 O O . ARG A 1 123 ? 10.714 7.627 9.530 1.00 64.25 123 ARG A O 1
ATOM 954 N N . LEU A 1 124 ? 11.729 6.294 8.030 1.00 63.22 124 LEU A N 1
ATOM 955 C CA . LEU A 1 124 ? 12.335 5.435 9.039 1.00 63.22 124 LEU A CA 1
ATOM 956 C C . LEU A 1 124 ? 13.326 6.217 9.920 1.00 63.22 124 LEU A C 1
ATOM 958 O O . LEU A 1 124 ? 13.982 7.155 9.459 1.00 63.22 124 LEU A O 1
ATOM 962 N N . PRO A 1 125 ? 13.472 5.839 11.205 1.00 71.38 125 PRO A N 1
ATOM 963 C CA . PRO A 1 125 ? 14.525 6.383 12.049 1.00 71.38 125 PRO A CA 1
ATOM 964 C C . PRO A 1 125 ? 15.897 6.188 11.387 1.00 71.38 125 PRO A C 1
ATOM 966 O O . PRO A 1 125 ? 16.133 5.111 10.842 1.00 71.38 125 PRO A O 1
ATOM 969 N N . PRO A 1 126 ? 16.856 7.125 11.529 1.00 73.56 126 PRO A N 1
ATOM 970 C CA . PRO A 1 126 ? 18.192 6.975 10.941 1.00 73.56 126 PRO A CA 1
ATOM 971 C C . PRO A 1 126 ? 18.923 5.687 11.346 1.00 73.56 126 PRO A C 1
ATOM 973 O O . PRO A 1 126 ? 19.799 5.220 10.633 1.00 73.56 126 PRO A O 1
ATOM 976 N N . SER A 1 127 ? 18.568 5.087 12.488 1.00 74.06 127 SER A N 1
ATOM 977 C CA . SER A 1 127 ? 19.098 3.787 12.918 1.00 74.06 127 SER A CA 1
ATOM 978 C C . SER A 1 127 ? 18.644 2.609 12.048 1.00 74.06 127 SER A C 1
ATOM 980 O O . SER A 1 127 ? 19.237 1.537 12.143 1.00 74.06 127 SER A O 1
ATOM 982 N N . LEU A 1 128 ? 17.600 2.785 11.236 1.00 73.69 128 LEU A N 1
ATOM 983 C CA . LEU A 1 128 ? 16.975 1.774 10.378 1.00 73.69 128 LEU A CA 1
ATOM 984 C C . LEU A 1 128 ? 17.035 2.130 8.881 1.00 73.69 128 LEU A C 1
ATOM 986 O O . LEU A 1 128 ? 16.462 1.414 8.061 1.00 73.69 128 LEU A O 1
ATOM 990 N N . THR A 1 129 ? 17.736 3.201 8.515 1.00 75.31 129 THR A N 1
ATOM 991 C CA . THR A 1 129 ? 17.981 3.587 7.120 1.00 75.31 129 THR A CA 1
ATOM 992 C C . THR A 1 129 ? 19.437 3.302 6.769 1.00 75.31 129 THR A C 1
ATOM 994 O O . THR A 1 129 ? 20.326 3.779 7.469 1.00 75.31 129 THR A O 1
ATOM 997 N N . ASP A 1 130 ? 19.675 2.546 5.694 1.00 74.19 130 ASP A N 1
ATOM 998 C CA . ASP A 1 130 ? 21.014 2.165 5.213 1.00 74.19 130 ASP A CA 1
ATOM 999 C C . ASP A 1 130 ? 21.896 1.560 6.323 1.00 74.19 130 ASP A C 1
ATOM 1001 O O . ASP A 1 130 ? 23.042 1.951 6.551 1.00 74.19 130 ASP A O 1
ATOM 1005 N N . SER A 1 131 ? 21.309 0.637 7.091 1.00 77.31 131 SER A N 1
ATOM 1006 C CA . SER A 1 131 ? 21.946 0.008 8.248 1.00 77.31 131 SER A CA 1
ATOM 1007 C C . SER A 1 131 ? 21.680 -1.495 8.295 1.00 77.31 131 SER A C 1
ATOM 1009 O O . SER A 1 131 ? 20.631 -1.959 7.850 1.00 77.31 131 SER A O 1
ATOM 1011 N N . ASP A 1 132 ? 22.584 -2.250 8.928 1.00 78.00 132 ASP A N 1
ATOM 1012 C CA . ASP A 1 132 ? 22.463 -3.710 9.103 1.00 78.00 132 ASP A CA 1
ATOM 1013 C C . ASP A 1 132 ? 21.172 -4.135 9.836 1.00 78.00 132 ASP A C 1
ATOM 1015 O O . ASP A 1 132 ? 20.674 -5.247 9.665 1.00 78.00 132 ASP A O 1
ATOM 1019 N N . SER A 1 133 ? 20.635 -3.255 10.687 1.00 76.62 133 SER A N 1
ATOM 1020 C CA . SER A 1 133 ? 19.381 -3.459 11.428 1.00 76.62 133 SER A CA 1
ATOM 1021 C C . SER A 1 133 ? 18.146 -3.004 10.634 1.00 76.62 133 SER A C 1
ATOM 1023 O O . SER A 1 133 ? 17.028 -3.441 10.902 1.00 76.62 133 SER A O 1
ATOM 1025 N N . GLY A 1 134 ? 18.346 -2.133 9.649 1.00 80.06 134 GLY A N 1
ATOM 1026 C CA . GLY A 1 134 ? 17.323 -1.414 8.910 1.00 80.06 134 GLY A CA 1
ATOM 1027 C C . GLY A 1 134 ? 17.013 -1.990 7.536 1.00 80.06 134 GLY A C 1
ATOM 1028 O O . GLY A 1 134 ? 16.937 -3.200 7.360 1.00 80.06 134 GLY A O 1
ATOM 1029 N N . ILE A 1 135 ? 16.818 -1.112 6.559 1.00 76.56 135 ILE A N 1
ATOM 1030 C CA . ILE A 1 135 ? 16.758 -1.467 5.140 1.00 76.56 135 ILE A CA 1
ATOM 1031 C C . ILE A 1 135 ? 17.897 -0.778 4.389 1.00 76.56 135 ILE A C 1
ATOM 1033 O O . ILE A 1 135 ? 18.136 0.416 4.585 1.00 76.56 135 ILE A O 1
ATOM 1037 N N . ALA A 1 136 ? 18.592 -1.523 3.532 1.00 80.19 136 ALA A N 1
ATOM 1038 C CA . ALA A 1 136 ? 19.673 -1.009 2.696 1.00 80.19 136 ALA A CA 1
ATOM 1039 C C . ALA A 1 136 ? 19.456 -1.381 1.223 1.00 80.19 136 ALA A C 1
ATOM 1041 O O . ALA A 1 136 ? 18.918 -2.446 0.907 1.00 80.19 136 ALA A O 1
ATOM 1042 N N . PHE A 1 137 ? 19.884 -0.492 0.323 1.00 78.31 137 PHE A N 1
ATOM 1043 C CA . PHE A 1 137 ? 19.735 -0.648 -1.124 1.00 78.31 137 PHE A CA 1
ATOM 1044 C C . PHE A 1 137 ? 21.106 -0.723 -1.798 1.00 78.31 137 PHE A C 1
ATOM 1046 O O . PHE A 1 137 ? 21.882 0.233 -1.774 1.00 78.31 137 PHE A O 1
ATOM 1053 N N . GLY A 1 138 ? 21.395 -1.858 -2.430 1.00 74.06 138 GLY A N 1
ATOM 1054 C CA . GLY A 1 138 ? 22.613 -2.079 -3.199 1.00 74.06 138 GLY A CA 1
ATOM 1055 C C . GLY A 1 138 ? 22.620 -1.321 -4.529 1.00 74.06 138 GLY A C 1
ATOM 1056 O O . GLY A 1 138 ? 21.581 -0.964 -5.091 1.00 74.06 138 GLY A O 1
ATOM 1057 N N . GLN A 1 139 ? 23.819 -1.088 -5.073 1.00 71.25 139 GLN A N 1
ATOM 1058 C CA . GLN A 1 139 ? 23.997 -0.343 -6.327 1.00 71.25 139 GLN A CA 1
ATOM 1059 C C . GLN A 1 139 ? 23.396 -1.042 -7.556 1.00 71.25 139 GLN A C 1
ATOM 1061 O O . GLN A 1 139 ? 23.154 -0.368 -8.558 1.00 71.25 139 GLN A O 1
ATOM 1066 N N . ALA A 1 140 ? 23.149 -2.355 -7.499 1.00 69.50 140 ALA A N 1
ATOM 1067 C CA . ALA A 1 140 ? 22.518 -3.114 -8.578 1.00 69.50 140 ALA A CA 1
ATOM 1068 C C . ALA A 1 140 ? 21.062 -3.504 -8.255 1.00 69.50 140 ALA A C 1
ATOM 1070 O O . ALA A 1 140 ? 20.483 -4.374 -8.909 1.00 69.50 140 ALA A O 1
ATOM 1071 N N . GLY A 1 141 ? 20.447 -2.829 -7.276 1.00 67.38 141 GLY A N 1
ATOM 1072 C CA . GLY A 1 141 ? 19.049 -3.033 -6.905 1.00 67.38 141 GLY A CA 1
ATOM 1073 C C . GLY A 1 141 ? 18.825 -4.150 -5.889 1.00 67.38 141 GLY A C 1
ATOM 1074 O O . GLY A 1 141 ? 17.682 -4.567 -5.700 1.00 67.38 141 GLY A O 1
ATOM 1075 N N . GLU A 1 142 ? 19.883 -4.643 -5.239 1.00 75.81 142 GLU A N 1
ATOM 1076 C CA . GLU A 1 142 ? 19.747 -5.511 -4.074 1.00 75.81 142 GLU A CA 1
ATOM 1077 C C . GLU A 1 142 ? 19.012 -4.778 -2.947 1.00 75.81 142 GLU A C 1
ATOM 1079 O O . GLU A 1 142 ? 19.208 -3.581 -2.744 1.00 75.81 142 GLU A O 1
ATOM 1084 N N . VAL A 1 143 ? 18.172 -5.499 -2.207 1.00 79.06 143 VAL A N 1
ATOM 1085 C CA . VAL A 1 143 ? 17.505 -4.970 -1.015 1.00 79.06 143 VAL A CA 1
ATOM 1086 C C . VAL A 1 143 ? 17.852 -5.879 0.147 1.00 79.06 143 VAL A C 1
ATOM 1088 O O . VAL A 1 143 ? 17.539 -7.072 0.124 1.00 79.06 143 VAL A O 1
ATOM 1091 N N . GLU A 1 144 ? 18.505 -5.316 1.153 1.00 80.62 144 GLU A N 1
ATOM 1092 C CA . GLU A 1 144 ? 18.848 -6.017 2.382 1.00 80.62 144 GLU A CA 1
ATOM 1093 C C . GLU A 1 144 ? 17.917 -5.562 3.499 1.00 80.62 144 GLU A C 1
ATOM 1095 O O . GLU A 1 144 ? 17.726 -4.368 3.721 1.00 80.62 144 GLU A O 1
ATOM 1100 N N . ILE A 1 145 ? 17.320 -6.536 4.188 1.00 81.50 145 ILE A N 1
ATOM 1101 C CA . ILE A 1 145 ? 16.405 -6.296 5.301 1.00 81.50 145 ILE A CA 1
ATOM 1102 C C . ILE A 1 145 ? 17.058 -6.807 6.587 1.00 81.50 145 ILE A C 1
ATOM 1104 O O . ILE A 1 145 ? 17.350 -8.002 6.724 1.00 81.50 145 ILE A O 1
ATOM 1108 N N . GLY A 1 146 ? 17.242 -5.902 7.536 1.00 80.25 146 GLY A N 1
ATOM 1109 C CA . GLY A 1 146 ? 17.720 -6.127 8.892 1.00 80.25 146 GLY A CA 1
ATOM 1110 C C . GLY A 1 146 ? 16.606 -6.484 9.877 1.00 80.25 146 GLY A C 1
ATOM 1111 O O . GLY A 1 146 ? 15.421 -6.501 9.548 1.00 80.25 146 GLY A O 1
ATOM 1112 N N . GLU A 1 147 ? 16.985 -6.875 11.092 1.00 80.44 147 GLU A N 1
ATOM 1113 C CA . GLU A 1 147 ? 16.044 -7.330 12.128 1.00 80.44 147 GLU A CA 1
ATOM 1114 C C . GLU A 1 147 ? 15.105 -6.216 12.612 1.00 80.44 147 GLU A C 1
ATOM 1116 O O . GLU A 1 147 ? 13.899 -6.435 12.678 1.00 80.44 147 GLU A O 1
ATOM 1121 N N . GLY A 1 148 ? 15.616 -5.005 12.844 1.00 77.00 148 GLY A N 1
ATOM 1122 C CA . GLY A 1 148 ? 14.807 -3.867 13.283 1.00 77.00 148 GLY A CA 1
ATOM 1123 C C . GLY A 1 148 ? 13.754 -3.437 12.258 1.00 77.00 148 GLY A C 1
ATOM 1124 O O . GLY A 1 148 ? 12.630 -3.112 12.630 1.00 77.00 148 GLY A O 1
ATOM 1125 N N . PHE A 1 149 ? 14.053 -3.500 10.958 1.00 76.62 149 PHE A N 1
ATOM 1126 C CA . PHE A 1 149 ? 13.034 -3.266 9.927 1.00 76.62 149 PHE A CA 1
ATOM 1127 C C . PHE A 1 149 ? 11.944 -4.352 9.941 1.00 76.62 149 PHE A C 1
ATOM 1129 O O . PHE A 1 149 ? 10.762 -4.031 9.823 1.00 76.62 149 PHE A O 1
ATOM 1136 N N . ARG A 1 150 ? 12.308 -5.628 10.159 1.00 81.00 150 ARG A N 1
ATOM 1137 C CA . ARG A 1 150 ? 11.327 -6.727 10.292 1.00 81.00 150 ARG A CA 1
ATOM 1138 C C . ARG A 1 150 ? 10.407 -6.551 11.499 1.00 81.00 150 ARG A C 1
ATOM 1140 O O . ARG A 1 150 ? 9.243 -6.943 11.432 1.00 81.00 150 ARG A O 1
ATOM 1147 N N . GLU A 1 151 ? 10.899 -5.980 12.596 1.00 79.56 151 GLU A N 1
ATOM 1148 C CA . GLU A 1 151 ? 10.061 -5.664 13.759 1.00 79.56 151 GLU A CA 1
ATOM 1149 C C . GLU A 1 151 ? 8.976 -4.638 13.402 1.00 79.56 151 GLU A C 1
ATOM 1151 O O . GLU A 1 151 ? 7.811 -4.822 13.762 1.00 79.56 151 GLU A O 1
ATOM 1156 N N . ILE A 1 152 ? 9.322 -3.599 12.633 1.00 75.75 152 ILE A N 1
ATOM 1157 C CA . ILE A 1 152 ? 8.346 -2.596 12.182 1.00 75.75 152 ILE A CA 1
ATOM 1158 C C . ILE A 1 152 ? 7.370 -3.197 11.165 1.00 75.75 152 ILE A C 1
ATOM 1160 O O . ILE A 1 152 ? 6.163 -3.004 11.302 1.00 75.75 152 ILE A O 1
ATOM 1164 N N . GLU A 1 153 ? 7.859 -3.970 10.193 1.00 75.12 153 GLU A N 1
ATOM 1165 C CA . GLU A 1 153 ? 7.022 -4.711 9.233 1.00 75.12 153 GLU A CA 1
ATOM 1166 C C . GLU A 1 153 ? 5.997 -5.603 9.962 1.00 75.12 153 GLU A C 1
ATOM 1168 O O . GLU A 1 153 ? 4.811 -5.632 9.618 1.00 75.12 153 GLU A O 1
ATOM 1173 N N . THR A 1 154 ? 6.429 -6.270 11.037 1.00 80.31 154 THR A N 1
ATOM 1174 C CA . THR A 1 154 ? 5.564 -7.092 11.895 1.00 80.31 154 THR A CA 1
ATOM 1175 C C . THR A 1 154 ? 4.506 -6.249 12.609 1.00 80.31 154 THR A C 1
ATOM 1177 O O . THR A 1 154 ? 3.332 -6.629 12.637 1.00 80.31 154 THR A O 1
ATOM 1180 N N . ALA A 1 155 ? 4.886 -5.101 13.175 1.00 73.25 155 ALA A N 1
ATOM 1181 C CA . ALA A 1 155 ? 3.953 -4.199 13.847 1.00 73.25 155 ALA A CA 1
ATOM 1182 C C . ALA A 1 155 ? 2.897 -3.641 12.875 1.00 73.25 155 ALA A C 1
ATOM 1184 O O . ALA A 1 155 ? 1.702 -3.669 13.179 1.00 73.25 155 ALA A O 1
ATOM 1185 N N . TRP A 1 156 ? 3.320 -3.212 11.684 1.00 75.31 156 TRP A N 1
ATOM 1186 C CA . TRP A 1 156 ? 2.435 -2.727 10.622 1.00 75.31 156 TRP A CA 1
ATOM 1187 C C . TRP A 1 156 ? 1.441 -3.805 10.174 1.00 75.31 156 TRP A C 1
ATOM 1189 O O . TRP A 1 156 ? 0.226 -3.593 10.197 1.00 75.31 156 TRP A O 1
ATOM 1199 N N . THR A 1 157 ? 1.942 -5.007 9.883 1.00 78.44 157 THR A N 1
ATOM 1200 C CA . THR A 1 157 ? 1.112 -6.153 9.491 1.00 78.44 157 THR A CA 1
ATOM 1201 C C . THR A 1 157 ? 0.126 -6.552 10.592 1.00 78.44 157 THR A C 1
ATOM 1203 O O . THR A 1 157 ? -1.015 -6.913 10.310 1.00 78.44 157 THR A O 1
ATOM 1206 N N . THR A 1 158 ? 0.524 -6.449 11.864 1.00 78.12 158 THR A N 1
ATOM 1207 C CA . THR A 1 158 ? -0.375 -6.696 13.003 1.00 78.12 158 THR A CA 1
ATOM 1208 C C . THR A 1 158 ? -1.551 -5.714 13.003 1.00 78.12 158 THR A C 1
ATOM 1210 O O . THR A 1 158 ? -2.692 -6.124 13.226 1.00 78.12 158 THR A O 1
ATOM 1213 N N . GLY A 1 159 ? -1.297 -4.439 12.693 1.00 70.06 159 GLY A N 1
ATOM 1214 C CA . GLY A 1 159 ? -2.339 -3.428 12.500 1.00 70.06 159 GLY A CA 1
ATOM 1215 C C . GLY A 1 159 ? -3.283 -3.773 11.346 1.00 70.06 159 GLY A C 1
ATOM 1216 O O . GLY A 1 159 ? -4.501 -3.751 11.523 1.00 70.06 159 GLY A O 1
ATOM 1217 N N . ILE A 1 160 ? -2.740 -4.190 10.198 1.00 77.31 160 ILE A N 1
ATOM 1218 C CA . ILE A 1 160 ? -3.540 -4.671 9.058 1.00 77.31 160 ILE A CA 1
ATOM 1219 C C . ILE A 1 160 ? -4.435 -5.842 9.457 1.00 77.31 160 ILE A C 1
ATOM 1221 O O . ILE A 1 160 ? -5.636 -5.831 9.181 1.00 77.31 160 ILE A O 1
ATOM 1225 N N . ALA A 1 161 ? -3.876 -6.830 10.153 1.00 77.50 161 ALA A N 1
ATOM 1226 C CA . ALA A 1 161 ? -4.629 -7.988 10.605 1.00 77.50 161 ALA A CA 1
ATOM 1227 C C . ALA A 1 161 ? -5.764 -7.582 11.561 1.00 77.50 161 ALA A C 1
ATOM 1229 O O . ALA A 1 161 ? -6.862 -8.130 11.482 1.00 77.50 161 ALA A O 1
ATOM 1230 N N . ALA A 1 162 ? -5.532 -6.610 12.449 1.00 72.00 162 ALA A N 1
ATOM 1231 C CA . ALA A 1 162 ? -6.570 -6.077 13.327 1.00 72.00 162 ALA A CA 1
ATOM 1232 C C . ALA A 1 162 ? -7.698 -5.386 12.539 1.00 72.00 162 ALA A C 1
ATOM 1234 O O . ALA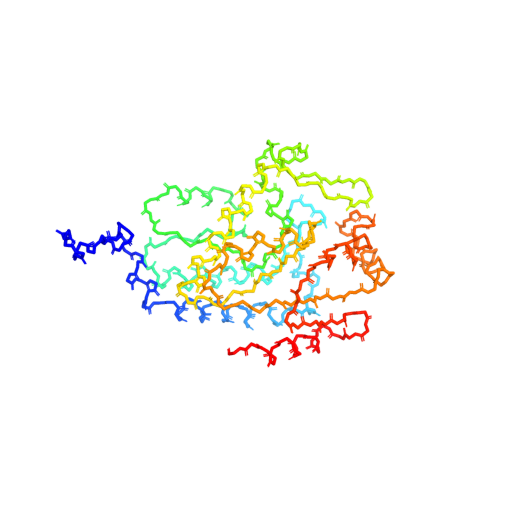 A 1 162 ? -8.869 -5.657 12.804 1.00 72.00 162 ALA A O 1
ATOM 1235 N N . MET A 1 163 ? -7.365 -4.568 11.531 1.00 67.75 163 MET A N 1
ATOM 1236 C CA . MET A 1 163 ? -8.356 -3.934 10.649 1.00 67.75 163 MET A CA 1
ATOM 1237 C C . MET A 1 163 ? -9.191 -4.973 9.893 1.00 67.75 163 MET A C 1
ATOM 1239 O O . MET A 1 163 ? -10.419 -4.892 9.874 1.00 67.75 163 MET A O 1
ATOM 1243 N N . ALA A 1 164 ? -8.540 -5.989 9.321 1.00 74.81 164 ALA A N 1
ATOM 1244 C CA . ALA A 1 164 ? -9.222 -7.067 8.614 1.00 74.81 164 ALA A CA 1
ATOM 1245 C C . ALA A 1 164 ? -10.145 -7.873 9.544 1.00 74.81 164 ALA A C 1
ATOM 1247 O O . ALA A 1 164 ? -11.285 -8.163 9.186 1.00 74.81 164 ALA A O 1
ATOM 1248 N N . ARG A 1 165 ? -9.710 -8.168 10.781 1.00 82.19 165 ARG A N 1
ATOM 1249 C CA . ARG A 1 165 ? -10.552 -8.840 11.792 1.00 82.19 165 ARG A CA 1
ATOM 1250 C C . ARG A 1 165 ? -11.754 -7.992 12.215 1.00 82.19 165 ARG A C 1
ATOM 1252 O O . ARG A 1 165 ? -12.795 -8.552 12.543 1.00 82.19 165 ARG A O 1
ATOM 1259 N N . ALA A 1 166 ? -11.639 -6.666 12.164 1.00 69.62 166 ALA A N 1
ATOM 1260 C CA . ALA A 1 166 ? -12.755 -5.745 12.374 1.00 69.62 166 ALA A CA 1
ATOM 1261 C C . ALA A 1 166 ? -13.717 -5.656 11.167 1.00 69.62 166 ALA A C 1
ATOM 1263 O O . ALA A 1 166 ? -14.717 -4.942 11.233 1.00 69.62 166 ALA A O 1
ATOM 1264 N N . GLY A 1 167 ? -13.442 -6.386 10.079 1.00 65.75 167 GLY A N 1
ATOM 1265 C CA . GLY A 1 167 ? -14.287 -6.476 8.888 1.00 65.75 167 GLY A CA 1
ATOM 1266 C C . GLY A 1 167 ? -13.840 -5.603 7.714 1.00 65.75 167 GLY A C 1
ATOM 1267 O O . GLY A 1 167 ? -14.540 -5.564 6.702 1.00 65.75 167 GLY A O 1
ATOM 1268 N N . ALA A 1 168 ? -12.698 -4.912 7.810 1.00 67.06 168 ALA A N 1
ATOM 1269 C CA . ALA A 1 168 ? -12.176 -4.132 6.692 1.00 67.06 168 ALA A CA 1
ATOM 1270 C C . ALA A 1 168 ? -11.714 -5.049 5.547 1.00 67.06 168 ALA A C 1
ATOM 1272 O O . ALA A 1 168 ? -11.017 -6.042 5.762 1.00 67.06 168 ALA A O 1
ATOM 1273 N N . ARG A 1 169 ? -12.059 -4.686 4.309 1.00 74.31 169 ARG A N 1
ATOM 1274 C CA . ARG A 1 169 ? -11.530 -5.336 3.103 1.00 74.31 169 ARG A CA 1
ATOM 1275 C C . ARG A 1 169 ? -10.196 -4.687 2.751 1.00 74.31 169 ARG A C 1
ATOM 1277 O O . ARG A 1 169 ? -10.171 -3.524 2.360 1.00 74.31 169 ARG A O 1
ATOM 1284 N N . VAL A 1 170 ? -9.104 -5.429 2.906 1.00 77.38 170 VAL A N 1
ATOM 1285 C CA . VAL A 1 170 ? -7.740 -4.912 2.725 1.00 77.38 170 VAL A CA 1
ATOM 1286 C C . VAL A 1 170 ? -7.089 -5.562 1.509 1.00 77.38 170 VAL A C 1
ATOM 1288 O O . VAL A 1 170 ? -7.167 -6.776 1.332 1.00 77.38 170 VAL A O 1
ATOM 1291 N N . ILE A 1 171 ? -6.431 -4.748 0.684 1.00 79.19 171 ILE A N 1
ATOM 1292 C CA . ILE A 1 171 ? -5.507 -5.203 -0.356 1.00 79.19 171 ILE A CA 1
ATOM 1293 C C . ILE A 1 171 ? -4.108 -4.827 0.117 1.00 79.19 171 ILE A C 1
ATOM 1295 O O . ILE A 1 171 ? -3.870 -3.673 0.460 1.00 79.19 171 ILE A O 1
ATOM 1299 N N . ILE A 1 172 ? -3.208 -5.805 0.145 1.00 81.81 172 ILE A N 1
ATOM 1300 C CA . ILE A 1 172 ? -1.801 -5.610 0.491 1.00 81.81 172 ILE A CA 1
ATOM 1301 C C . ILE A 1 172 ? -1.005 -5.847 -0.789 1.00 81.81 172 ILE A C 1
ATOM 1303 O O . ILE A 1 172 ? -1.082 -6.937 -1.359 1.00 81.81 172 ILE A O 1
ATOM 1307 N N . ASP A 1 173 ? -0.282 -4.830 -1.247 1.00 81.88 173 ASP A N 1
ATOM 1308 C CA . ASP A 1 173 ? 0.753 -4.993 -2.267 1.00 81.88 173 ASP A CA 1
ATOM 1309 C C . ASP A 1 173 ? 2.084 -5.210 -1.547 1.00 81.88 173 ASP A C 1
ATOM 1311 O O . ASP A 1 173 ? 2.484 -4.387 -0.725 1.00 81.88 173 ASP A O 1
ATOM 1315 N N . ASP A 1 174 ? 2.729 -6.347 -1.795 1.00 82.88 174 ASP A N 1
ATOM 1316 C CA . ASP A 1 174 ? 3.972 -6.712 -1.121 1.00 82.88 174 ASP A CA 1
ATOM 1317 C C . ASP A 1 174 ? 4.934 -7.408 -2.089 1.00 82.88 174 ASP A C 1
ATOM 1319 O O . ASP A 1 174 ? 4.557 -8.215 -2.947 1.00 82.88 174 ASP A O 1
ATOM 1323 N N . VAL A 1 175 ? 6.214 -7.098 -1.921 1.00 84.12 175 VAL A N 1
ATOM 1324 C CA . VAL A 1 175 ? 7.326 -7.675 -2.659 1.00 84.12 175 VAL A CA 1
ATOM 1325 C C . VAL A 1 175 ? 8.031 -8.651 -1.724 1.00 84.12 175 VAL A C 1
ATOM 1327 O O . VAL A 1 175 ? 8.851 -8.260 -0.898 1.00 84.12 175 VAL A O 1
ATOM 1330 N N . PHE A 1 176 ? 7.764 -9.952 -1.874 1.00 88.25 176 PHE A N 1
ATOM 1331 C CA . PHE A 1 176 ? 8.363 -10.990 -1.027 1.00 88.25 176 PHE A CA 1
ATOM 1332 C C . PHE A 1 176 ? 9.859 -11.192 -1.303 1.00 88.25 176 PHE A C 1
ATOM 1334 O O . PHE A 1 176 ? 10.279 -12.202 -1.861 1.00 88.25 176 PHE A O 1
ATOM 1341 N N . LEU A 1 177 ? 10.698 -10.258 -0.855 1.00 84.00 177 LEU A N 1
ATOM 1342 C CA . LEU A 1 177 ? 12.155 -10.280 -1.030 1.00 84.00 177 LEU A CA 1
ATOM 1343 C C . LEU A 1 177 ? 12.814 -11.540 -0.436 1.00 84.00 177 LEU A C 1
ATOM 1345 O O . LEU A 1 177 ? 13.846 -11.990 -0.925 1.00 84.00 177 LEU A O 1
ATOM 1349 N N . GLY A 1 178 ? 12.192 -12.155 0.578 1.00 85.31 178 GLY A N 1
ATOM 1350 C CA . GLY A 1 178 ? 12.591 -13.447 1.152 1.00 85.31 178 GLY A CA 1
ATOM 1351 C C . GLY A 1 178 ? 11.911 -14.676 0.530 1.00 85.31 178 GLY A C 1
ATOM 1352 O O . GLY A 1 178 ? 12.037 -15.774 1.078 1.00 85.31 178 GLY A O 1
ATOM 1353 N N . GLY A 1 179 ? 11.155 -14.512 -0.561 1.00 90.12 179 GLY A N 1
ATOM 1354 C CA . GLY A 1 179 ? 10.348 -15.556 -1.194 1.00 90.12 179 GLY A CA 1
ATOM 1355 C C . GLY A 1 179 ? 9.375 -16.208 -0.208 1.00 90.12 179 GLY A C 1
ATOM 1356 O O . GLY A 1 179 ? 8.712 -15.524 0.575 1.00 90.12 179 GLY A O 1
ATOM 1357 N N . ALA A 1 180 ? 9.340 -17.544 -0.203 1.00 93.50 180 ALA A N 1
ATOM 1358 C CA . ALA A 1 180 ? 8.500 -18.346 0.694 1.00 93.50 180 ALA A CA 1
ATOM 1359 C C . ALA A 1 180 ? 8.573 -17.909 2.167 1.00 93.50 180 ALA A C 1
ATOM 1361 O O . ALA A 1 180 ? 7.549 -17.822 2.834 1.00 93.50 180 ALA A O 1
ATOM 1362 N N . ALA A 1 181 ? 9.766 -17.563 2.665 1.00 90.69 181 ALA A N 1
ATOM 1363 C CA . ALA A 1 181 ? 9.932 -17.175 4.062 1.00 90.69 181 ALA A CA 1
ATOM 1364 C C . ALA A 1 181 ? 9.214 -15.858 4.398 1.00 90.69 181 ALA A C 1
ATOM 1366 O O . ALA A 1 181 ? 8.749 -15.695 5.524 1.00 90.69 181 ALA A O 1
ATOM 1367 N N . SER A 1 182 ? 9.137 -14.911 3.453 1.00 89.88 182 SER A N 1
ATOM 1368 C CA . SER A 1 182 ? 8.339 -13.689 3.629 1.00 89.88 182 SER A CA 1
ATOM 1369 C C . SER A 1 182 ? 6.848 -14.010 3.645 1.00 89.88 182 SER A C 1
ATOM 1371 O O . SER A 1 182 ? 6.153 -13.579 4.563 1.00 89.88 182 SER A O 1
ATOM 1373 N N . GLN A 1 183 ? 6.383 -14.851 2.715 1.00 94.69 183 GLN A N 1
ATOM 1374 C CA . GLN A 1 183 ? 4.988 -15.286 2.708 1.00 94.69 183 GLN A CA 1
ATOM 1375 C C . GLN A 1 183 ? 4.604 -16.019 4.002 1.00 94.69 183 GLN A C 1
ATOM 1377 O O . GLN A 1 183 ? 3.532 -15.768 4.543 1.00 94.69 183 GLN A O 1
ATOM 1382 N N . ASP A 1 184 ? 5.456 -16.905 4.519 1.00 94.62 184 ASP A N 1
ATOM 1383 C CA . ASP A 1 184 ? 5.164 -17.676 5.731 1.00 94.62 184 ASP A CA 1
ATOM 1384 C C . ASP A 1 184 ? 5.027 -16.781 6.969 1.00 94.62 184 ASP A C 1
ATOM 1386 O O . ASP A 1 184 ? 4.134 -17.007 7.789 1.00 94.62 184 ASP A O 1
ATOM 1390 N N . ARG A 1 185 ? 5.851 -15.728 7.088 1.00 90.81 185 ARG A N 1
ATOM 1391 C CA . ARG A 1 185 ? 5.705 -14.727 8.159 1.00 90.81 185 ARG A CA 1
ATOM 1392 C C . ARG A 1 185 ? 4.369 -13.996 8.057 1.00 90.81 185 ARG A C 1
ATOM 1394 O O . ARG A 1 185 ? 3.649 -13.912 9.049 1.00 90.81 185 ARG A O 1
ATOM 1401 N N . LEU A 1 186 ? 4.017 -13.521 6.861 1.00 91.19 186 LEU A N 1
ATOM 1402 C CA . LEU A 1 186 ? 2.753 -12.820 6.637 1.00 91.19 186 LEU A CA 1
ATOM 1403 C C . LEU A 1 186 ? 1.551 -13.741 6.898 1.00 91.19 186 LEU A C 1
ATOM 1405 O O . LEU A 1 186 ? 0.606 -13.357 7.582 1.00 91.19 186 LEU A O 1
ATOM 1409 N N . ARG A 1 187 ? 1.618 -14.997 6.445 1.00 94.56 187 ARG A N 1
ATOM 1410 C CA . ARG A 1 187 ? 0.588 -16.014 6.693 1.00 94.56 187 ARG A CA 1
ATOM 1411 C C . ARG A 1 187 ? 0.380 -16.266 8.187 1.00 94.56 187 ARG A C 1
ATOM 1413 O O . ARG A 1 187 ? -0.764 -16.394 8.608 1.00 94.56 187 ARG A O 1
ATOM 1420 N N . ALA A 1 188 ? 1.453 -16.314 8.978 1.00 93.12 188 ALA A N 1
ATOM 1421 C CA . ALA A 1 188 ? 1.351 -16.479 10.427 1.00 93.12 188 ALA A CA 1
ATOM 1422 C C . ALA A 1 188 ? 0.644 -15.286 11.099 1.00 93.12 188 ALA A C 1
ATOM 1424 O O . ALA A 1 188 ? -0.199 -15.478 11.970 1.00 93.12 188 ALA A O 1
ATOM 1425 N N . LEU A 1 189 ? 0.933 -14.053 10.674 1.00 89.06 189 LEU A N 1
ATOM 1426 C CA . LEU A 1 189 ? 0.307 -12.848 11.241 1.00 89.06 189 LEU A CA 1
ATOM 1427 C C . LEU A 1 189 ? -1.177 -12.707 10.857 1.00 89.06 189 LEU A C 1
ATOM 1429 O O . LEU A 1 189 ? -1.992 -12.209 11.643 1.00 89.06 189 LEU A O 1
ATOM 1433 N N . LEU A 1 190 ? -1.535 -13.191 9.668 1.00 92.31 190 LEU A N 1
ATOM 1434 C CA . LEU A 1 190 ? -2.900 -13.193 9.143 1.00 92.31 190 LEU A CA 1
ATOM 1435 C C . LEU A 1 190 ? -3.697 -14.456 9.513 1.00 92.31 190 LEU A C 1
ATOM 1437 O O . LEU A 1 190 ? -4.787 -14.664 8.984 1.00 92.31 190 LEU A O 1
ATOM 1441 N N . GLU A 1 191 ? -3.198 -15.300 10.421 1.00 93.50 191 GLU A N 1
ATOM 1442 C CA . GLU A 1 191 ? -3.900 -16.521 10.822 1.00 93.50 191 GLU A CA 1
ATOM 1443 C C . GLU A 1 191 ? -5.341 -16.221 11.286 1.00 93.50 191 GLU A C 1
ATOM 1445 O O . GLU A 1 191 ? -5.606 -15.287 12.058 1.00 93.50 191 GLU A O 1
ATOM 1450 N N . GLY A 1 192 ? -6.285 -17.017 10.775 1.00 91.38 192 GLY A N 1
ATOM 1451 C CA . GLY A 1 192 ? -7.719 -16.878 11.040 1.00 91.38 192 GLY A CA 1
ATOM 1452 C C . GLY A 1 192 ? -8.456 -15.883 10.137 1.00 91.38 192 GLY A C 1
ATOM 1453 O O . GLY A 1 192 ? -9.671 -15.764 10.267 1.00 91.38 192 GLY A O 1
ATOM 1454 N N . LEU A 1 193 ? -7.760 -15.192 9.230 1.00 91.62 193 LEU A N 1
ATOM 1455 C CA . LEU A 1 193 ? -8.375 -14.362 8.192 1.00 91.62 193 LEU A CA 1
ATOM 1456 C C . LEU A 1 193 ? -8.529 -15.135 6.879 1.00 91.62 193 LEU A C 1
ATOM 1458 O O . LEU A 1 193 ? -7.723 -16.005 6.549 1.00 91.62 193 LEU A O 1
ATOM 1462 N N . GLU A 1 194 ? -9.558 -14.783 6.111 1.00 92.56 194 GLU A N 1
ATOM 1463 C CA . GLU A 1 194 ? -9.678 -15.206 4.718 1.00 92.56 194 GLU A CA 1
ATOM 1464 C C . GLU A 1 194 ? -8.748 -14.337 3.865 1.00 92.56 194 GLU A C 1
ATOM 1466 O O . GLU A 1 194 ? -8.909 -13.118 3.796 1.00 92.56 194 GLU A O 1
ATOM 1471 N N . VAL A 1 195 ? -7.741 -14.961 3.255 1.00 94.25 195 VAL A N 1
ATOM 1472 C CA . VAL A 1 195 ? -6.714 -14.273 2.466 1.00 94.25 195 VAL A CA 1
ATOM 1473 C C . VAL A 1 195 ? -6.636 -14.925 1.095 1.00 94.25 195 VAL A C 1
ATOM 1475 O O . VAL A 1 195 ? -6.407 -16.129 1.006 1.00 94.25 195 VAL A O 1
ATOM 1478 N N . LEU A 1 196 ? -6.792 -14.118 0.044 1.00 94.06 196 LEU A N 1
ATOM 1479 C CA . LEU A 1 196 ? -6.539 -14.515 -1.339 1.00 94.06 196 LEU A CA 1
ATOM 1480 C C . LEU A 1 196 ? -5.109 -14.117 -1.723 1.00 94.06 196 LEU A C 1
ATOM 1482 O O . LEU A 1 196 ? -4.793 -12.931 -1.820 1.00 94.06 196 LEU A O 1
ATOM 1486 N N . TRP A 1 197 ? -4.247 -15.098 -1.973 1.00 96.44 197 TRP A N 1
ATOM 1487 C CA . TRP A 1 197 ? -2.861 -14.882 -2.380 1.00 96.44 197 TRP A CA 1
ATOM 1488 C C . TRP A 1 197 ? -2.762 -14.741 -3.897 1.00 96.44 197 TRP A C 1
ATOM 1490 O O . TRP A 1 197 ? -2.991 -15.695 -4.644 1.00 96.44 197 TRP A O 1
ATOM 1500 N N . VAL A 1 198 ? -2.374 -13.553 -4.358 1.00 95.69 198 VAL A N 1
ATOM 1501 C CA . VAL A 1 198 ? -2.286 -13.219 -5.784 1.00 95.69 198 VAL A CA 1
ATOM 1502 C C . VAL A 1 198 ? -0.829 -13.136 -6.231 1.00 95.69 198 VAL A C 1
ATOM 1504 O O . VAL A 1 198 ? -0.053 -12.343 -5.706 1.00 95.69 198 VAL A O 1
ATOM 1507 N N . GLY A 1 199 ? -0.457 -13.923 -7.237 1.00 95.75 199 GLY A N 1
ATOM 1508 C CA . GLY A 1 199 ? 0.849 -13.844 -7.885 1.00 95.75 199 GLY A CA 1
ATOM 1509 C C . GLY A 1 199 ? 0.796 -12.959 -9.121 1.00 95.75 199 GLY A C 1
ATOM 1510 O O . GLY A 1 199 ? 0.191 -13.337 -10.121 1.00 95.75 199 GLY A O 1
ATOM 1511 N N . VAL A 1 200 ? 1.452 -11.798 -9.090 1.00 94.38 200 VAL A N 1
ATOM 1512 C CA . VAL A 1 200 ? 1.577 -10.915 -10.261 1.00 94.38 200 VAL A CA 1
ATOM 1513 C C . VAL A 1 200 ? 2.948 -11.110 -10.897 1.00 94.38 200 VAL A C 1
ATOM 1515 O O . VAL A 1 200 ? 3.951 -10.633 -10.378 1.00 94.38 200 VAL A O 1
ATOM 1518 N N . ARG A 1 201 ? 2.999 -11.814 -12.029 1.00 94.94 201 ARG A N 1
ATOM 1519 C CA . ARG A 1 201 ? 4.246 -12.120 -12.742 1.00 94.94 201 ARG A CA 1
ATOM 1520 C C . ARG A 1 201 ? 4.520 -11.128 -13.868 1.00 94.94 201 ARG A C 1
ATOM 1522 O O . 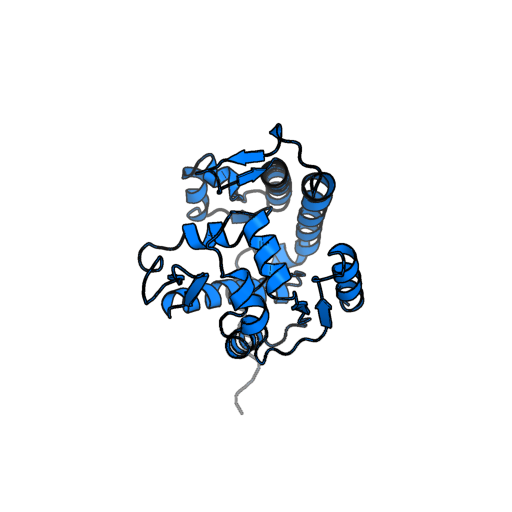ARG A 1 201 ? 3.606 -10.547 -14.464 1.00 94.94 201 ARG A O 1
ATOM 1529 N N . CYS A 1 202 ? 5.799 -10.957 -14.175 1.00 93.12 202 CYS A N 1
ATOM 1530 C CA . CYS A 1 202 ? 6.283 -10.258 -15.357 1.00 93.12 202 CYS A CA 1
ATOM 1531 C C . CYS A 1 202 ? 7.618 -10.874 -15.773 1.00 93.12 202 CYS A C 1
ATOM 1533 O O . CYS A 1 202 ? 8.465 -11.131 -14.924 1.00 93.12 202 CYS A O 1
ATOM 1535 N N . ASP A 1 203 ? 7.817 -11.075 -17.070 1.00 94.69 203 ASP A N 1
ATOM 1536 C CA . ASP A 1 203 ? 9.106 -11.459 -17.635 1.00 94.69 203 ASP A CA 1
ATOM 1537 C C . ASP A 1 203 ? 10.209 -10.450 -17.228 1.00 94.69 203 ASP A C 1
ATOM 1539 O O . ASP A 1 203 ? 9.953 -9.236 -17.282 1.00 94.69 203 ASP A O 1
ATOM 1543 N N . PRO A 1 204 ? 11.416 -10.910 -16.834 1.00 92.69 204 PRO A N 1
ATOM 1544 C CA . PRO A 1 204 ? 12.483 -10.035 -16.350 1.00 92.69 204 PRO A CA 1
ATOM 1545 C C . PRO A 1 204 ? 12.919 -8.959 -17.349 1.00 92.69 204 PRO A C 1
ATOM 1547 O O . PRO A 1 204 ? 13.182 -7.827 -16.939 1.00 92.69 204 PRO A O 1
ATOM 1550 N N . GLU A 1 205 ? 12.965 -9.262 -18.652 1.00 93.25 205 GLU A N 1
ATOM 1551 C CA . GLU A 1 205 ? 13.355 -8.281 -19.673 1.00 93.25 205 GLU A CA 1
ATOM 1552 C C . GLU A 1 205 ? 12.291 -7.185 -19.799 1.00 93.25 205 GLU A C 1
ATOM 1554 O O . GLU A 1 205 ? 12.601 -5.993 -19.868 1.00 93.25 205 GLU A O 1
ATOM 1559 N N . THR A 1 206 ? 11.018 -7.579 -19.751 1.00 91.81 206 THR A N 1
ATOM 1560 C CA . THR A 1 206 ? 9.889 -6.638 -19.763 1.00 91.81 206 THR A CA 1
ATOM 1561 C C . THR A 1 206 ? 9.857 -5.782 -18.495 1.00 91.81 206 THR A C 1
ATOM 1563 O O . THR A 1 206 ? 9.626 -4.571 -18.565 1.00 91.81 206 THR A O 1
ATOM 1566 N N . ALA A 1 207 ? 10.121 -6.382 -17.332 1.00 88.44 207 ALA A N 1
ATOM 1567 C CA . ALA A 1 207 ? 10.201 -5.677 -16.057 1.00 88.44 207 ALA A CA 1
ATOM 1568 C C . ALA A 1 207 ? 11.344 -4.646 -16.056 1.00 88.44 207 ALA A C 1
ATOM 1570 O O . ALA A 1 207 ? 11.133 -3.500 -15.649 1.00 88.44 207 ALA A O 1
ATOM 1571 N N . ALA A 1 208 ? 12.514 -5.019 -16.587 1.00 89.12 208 ALA A N 1
ATOM 1572 C CA . ALA A 1 208 ? 13.661 -4.129 -16.758 1.00 89.12 208 ALA A CA 1
ATOM 1573 C C . ALA A 1 208 ? 13.348 -2.962 -17.705 1.00 89.12 208 ALA A C 1
ATOM 1575 O O . ALA A 1 208 ? 13.615 -1.808 -17.379 1.00 89.12 208 ALA A O 1
ATOM 1576 N N . ALA A 1 209 ? 12.724 -3.234 -18.856 1.00 87.06 209 ALA A N 1
ATOM 1577 C CA . ALA A 1 209 ? 12.339 -2.191 -19.804 1.00 87.06 209 ALA A CA 1
ATOM 1578 C C . ALA A 1 209 ? 11.361 -1.179 -19.179 1.00 87.06 209 ALA A C 1
ATOM 1580 O O . ALA A 1 209 ? 11.510 0.028 -19.372 1.00 87.06 209 ALA A O 1
ATOM 1581 N N . ARG A 1 210 ? 10.392 -1.656 -18.383 1.00 84.25 210 ARG A N 1
ATOM 1582 C CA . ARG A 1 210 ? 9.451 -0.801 -17.637 1.00 84.25 210 ARG A CA 1
ATOM 1583 C C . ARG A 1 210 ? 10.145 0.018 -16.551 1.00 84.25 210 ARG A C 1
ATOM 1585 O O . ARG A 1 210 ? 9.794 1.174 -16.354 1.00 84.25 210 ARG A O 1
ATOM 1592 N N . GLU A 1 211 ? 11.118 -0.556 -15.852 1.00 81.38 211 GLU A N 1
ATOM 1593 C CA . GLU A 1 211 ? 11.933 0.165 -14.869 1.00 81.38 211 GLU A CA 1
ATOM 1594 C C . GLU A 1 211 ? 12.762 1.280 -15.503 1.00 81.38 211 GLU A C 1
ATOM 1596 O O . GLU A 1 211 ? 12.715 2.409 -15.024 1.00 81.38 211 GLU A O 1
ATOM 1601 N N . ILE A 1 212 ? 13.440 0.995 -16.618 1.00 80.94 212 ILE A N 1
ATOM 1602 C CA . ILE A 1 212 ? 14.191 2.002 -17.377 1.00 80.94 212 ILE A CA 1
ATOM 1603 C C . ILE A 1 212 ? 13.260 3.128 -17.840 1.00 80.94 212 ILE A C 1
ATOM 1605 O O . ILE A 1 212 ? 13.618 4.298 -17.744 1.00 80.94 212 ILE A O 1
ATOM 1609 N N . ALA A 1 213 ? 12.061 2.785 -18.319 1.00 78.62 213 ALA A N 1
ATOM 1610 C CA . ALA A 1 213 ? 11.079 3.771 -18.758 1.00 78.62 213 ALA A CA 1
ATOM 1611 C C . ALA A 1 213 ? 10.542 4.649 -17.612 1.00 78.62 213 ALA A C 1
ATOM 1613 O O . ALA A 1 213 ? 10.214 5.807 -17.859 1.00 78.62 213 ALA A O 1
ATOM 1614 N N . ARG A 1 214 ? 10.452 4.120 -16.381 1.00 79.00 214 ARG A N 1
ATOM 1615 C CA . ARG A 1 214 ? 10.056 4.894 -15.190 1.00 79.00 214 ARG A CA 1
ATOM 1616 C C . ARG A 1 214 ? 11.154 5.847 -14.723 1.00 79.00 214 ARG A C 1
ATOM 1618 O O . ARG A 1 214 ? 10.853 6.987 -14.392 1.00 79.00 214 ARG A O 1
ATOM 1625 N N . GLY A 1 215 ? 12.410 5.391 -14.696 1.00 74.19 215 GLY A N 1
ATOM 1626 C CA . GLY A 1 215 ? 13.562 6.218 -14.313 1.00 74.19 215 GLY A CA 1
ATOM 1627 C C . GLY A 1 215 ? 13.548 6.710 -12.858 1.00 74.19 215 GLY A C 1
ATOM 1628 O O . GLY A 1 215 ? 14.186 7.711 -12.547 1.00 74.19 215 GLY A O 1
ATOM 1629 N N . ASP A 1 216 ? 12.813 6.034 -11.975 1.00 65.25 216 ASP A N 1
ATOM 1630 C CA . ASP A 1 216 ? 12.566 6.429 -10.584 1.00 65.25 216 ASP A CA 1
ATOM 1631 C C . ASP A 1 216 ? 13.440 5.682 -9.559 1.00 65.25 216 ASP A C 1
ATOM 1633 O O . ASP A 1 216 ? 13.530 6.097 -8.401 1.00 65.25 216 ASP A O 1
ATOM 1637 N N . ARG A 1 217 ? 14.105 4.585 -9.944 1.00 68.31 217 ARG A N 1
ATOM 1638 C CA . ARG A 1 217 ? 14.883 3.721 -9.035 1.00 68.31 217 ARG A CA 1
ATOM 1639 C C . ARG A 1 217 ? 16.140 3.121 -9.670 1.00 68.31 217 ARG A C 1
ATOM 1641 O O . ARG A 1 217 ? 16.351 3.226 -10.878 1.00 68.31 217 ARG A O 1
ATOM 1648 N N . ALA A 1 218 ? 16.972 2.489 -8.836 1.00 68.81 218 ALA A N 1
ATOM 1649 C CA . ALA A 1 218 ? 18.186 1.799 -9.268 1.00 68.81 218 ALA A CA 1
ATOM 1650 C C . ALA A 1 218 ? 17.865 0.732 -10.326 1.00 68.81 218 ALA A C 1
ATOM 1652 O O . ALA A 1 218 ? 16.984 -0.108 -10.139 1.00 68.81 218 ALA A O 1
ATOM 1653 N N . THR A 1 219 ? 18.585 0.780 -11.446 1.00 76.50 219 THR A N 1
ATOM 1654 C CA . THR A 1 219 ? 18.404 -0.164 -12.551 1.00 76.50 219 THR A CA 1
ATOM 1655 C C . THR A 1 219 ? 18.885 -1.556 -12.149 1.00 76.50 219 THR A C 1
ATOM 1657 O O . THR A 1 219 ? 19.995 -1.701 -11.644 1.00 76.50 219 THR A O 1
ATOM 1660 N N . GLY A 1 220 ? 18.071 -2.577 -12.416 1.00 78.88 220 GLY A N 1
ATOM 1661 C CA . GLY A 1 220 ? 18.364 -3.982 -12.113 1.00 78.88 220 GLY A CA 1
ATOM 1662 C C . GLY A 1 220 ? 17.448 -4.580 -11.044 1.00 78.88 220 GLY A C 1
ATOM 1663 O O . GLY A 1 220 ? 17.254 -5.797 -11.022 1.00 78.88 220 GLY A O 1
ATOM 1664 N N . MET A 1 221 ? 16.803 -3.737 -10.232 1.00 80.75 221 MET A N 1
ATOM 1665 C CA . MET A 1 221 ? 15.906 -4.164 -9.159 1.00 80.75 221 MET A CA 1
ATOM 1666 C C . MET A 1 221 ? 14.700 -4.940 -9.704 1.00 80.75 221 MET A C 1
ATOM 1668 O O . MET A 1 221 ? 14.441 -6.062 -9.270 1.00 80.75 221 MET A O 1
ATOM 1672 N N . ALA A 1 222 ? 14.001 -4.395 -10.708 1.00 81.69 222 ALA A N 1
ATOM 1673 C CA . ALA A 1 222 ? 12.843 -5.052 -11.318 1.00 81.69 222 ALA A CA 1
ATOM 1674 C C . ALA A 1 222 ? 13.189 -6.419 -11.913 1.00 81.69 222 ALA A C 1
ATOM 1676 O O . ALA A 1 222 ? 12.428 -7.370 -11.760 1.00 81.69 222 ALA A O 1
ATOM 1677 N N . ALA A 1 223 ? 14.329 -6.505 -12.600 1.00 85.56 223 ALA A N 1
ATOM 1678 C CA . ALA A 1 223 ? 14.765 -7.723 -13.270 1.00 85.56 223 ALA A CA 1
ATOM 1679 C C . ALA A 1 223 ? 15.110 -8.823 -12.256 1.00 85.56 223 ALA A C 1
ATOM 1681 O O . ALA A 1 223 ? 14.672 -9.958 -12.402 1.00 85.56 223 ALA A O 1
ATOM 1682 N N . SER A 1 224 ? 15.853 -8.468 -11.204 1.00 83.31 224 SER A N 1
ATOM 1683 C CA . SER A 1 224 ? 16.221 -9.380 -10.116 1.00 83.31 224 SER A CA 1
ATOM 1684 C C . SER A 1 224 ? 14.993 -9.906 -9.363 1.00 83.31 224 SER A C 1
ATOM 1686 O O . SER A 1 224 ? 14.879 -11.101 -9.059 1.00 83.31 224 SER A O 1
ATOM 1688 N N . GLN A 1 225 ? 14.036 -9.018 -9.091 1.00 86.81 225 GLN A N 1
ATOM 1689 C CA . GLN A 1 225 ? 12.835 -9.348 -8.332 1.00 86.81 225 GLN A CA 1
ATOM 1690 C C . GLN A 1 225 ? 11.811 -10.142 -9.149 1.00 86.81 225 GLN A C 1
ATOM 1692 O O . GLN A 1 225 ? 11.111 -10.956 -8.557 1.00 86.81 225 GLN A O 1
ATOM 1697 N N . ALA A 1 226 ? 11.770 -9.988 -10.479 1.00 88.56 226 ALA A N 1
ATOM 1698 C CA . ALA A 1 226 ? 10.820 -10.672 -11.367 1.00 88.56 226 ALA A CA 1
ATOM 1699 C C . ALA A 1 226 ? 10.784 -12.205 -11.206 1.00 88.56 226 ALA A C 1
ATOM 1701 O O . ALA A 1 226 ? 9.759 -12.827 -11.470 1.00 88.56 226 ALA A O 1
ATOM 1702 N N . GLU A 1 227 ? 11.876 -12.820 -10.745 1.00 87.25 227 GLU A N 1
ATOM 1703 C CA . GLU A 1 227 ? 11.914 -14.246 -10.401 1.00 87.25 227 GLU A CA 1
ATOM 1704 C C . GLU A 1 227 ? 12.028 -14.484 -8.892 1.00 87.25 227 GLU A C 1
ATOM 1706 O O . GLU A 1 227 ? 11.314 -15.323 -8.334 1.00 87.25 227 GLU A O 1
ATOM 1711 N N . THR A 1 228 ? 12.922 -13.751 -8.222 1.00 87.94 228 THR A N 1
ATOM 1712 C CA . THR A 1 228 ? 13.321 -14.036 -6.836 1.00 87.94 228 THR A CA 1
ATOM 1713 C C . THR A 1 228 ? 12.147 -13.958 -5.863 1.00 87.94 228 THR A C 1
ATOM 1715 O O . THR A 1 228 ? 12.029 -14.817 -4.987 1.00 87.94 228 THR A O 1
ATOM 1718 N N . VAL A 1 229 ? 11.236 -12.998 -6.053 1.00 90.69 229 VAL A N 1
ATOM 1719 C CA . VAL A 1 229 ? 10.125 -12.757 -5.115 1.00 90.69 229 VAL A CA 1
ATOM 1720 C C . VAL A 1 229 ? 9.039 -13.826 -5.185 1.00 90.69 229 VAL A C 1
ATOM 1722 O O . VAL A 1 229 ? 8.255 -13.977 -4.258 1.00 90.69 229 VAL A O 1
ATOM 1725 N N . HIS A 1 230 ? 9.016 -14.619 -6.257 1.00 94.69 230 HIS A N 1
ATOM 1726 C CA . HIS A 1 230 ? 8.076 -15.727 -6.423 1.00 94.69 230 HIS A CA 1
ATOM 1727 C C . HIS A 1 230 ? 8.659 -17.071 -5.966 1.00 94.69 230 HIS A C 1
ATOM 1729 O O . HIS A 1 230 ? 7.973 -18.096 -6.005 1.00 94.69 230 HIS A O 1
ATOM 1735 N N . LYS A 1 231 ? 9.936 -17.117 -5.565 1.00 93.94 231 LYS A N 1
ATOM 1736 C CA . LYS A 1 231 ? 10.631 -18.371 -5.270 1.00 93.94 231 LYS A CA 1
ATOM 1737 C C . LYS A 1 231 ? 10.032 -19.061 -4.041 1.00 93.94 231 LYS A C 1
ATOM 1739 O O . LYS A 1 231 ? 10.226 -18.633 -2.904 1.00 93.94 231 LYS A O 1
ATOM 1744 N N . GLY A 1 232 ? 9.348 -20.178 -4.290 1.00 94.88 232 GLY A N 1
ATOM 1745 C CA . GLY A 1 232 ? 8.700 -20.996 -3.261 1.00 94.88 232 GLY A CA 1
ATOM 1746 C C . GLY A 1 232 ? 7.413 -20.394 -2.687 1.00 94.88 232 GLY A C 1
ATOM 1747 O O . GLY A 1 232 ? 6.880 -20.942 -1.729 1.00 94.88 232 GLY A O 1
ATOM 1748 N N . VAL A 1 233 ? 6.921 -19.293 -3.258 1.00 97.00 233 VAL A N 1
ATOM 1749 C CA . VAL A 1 233 ? 5.660 -18.659 -2.859 1.00 97.00 233 VAL A CA 1
ATOM 1750 C C . VAL A 1 233 ? 4.494 -19.403 -3.505 1.00 97.00 233 VAL A C 1
ATOM 1752 O O . VAL A 1 233 ? 4.579 -19.818 -4.661 1.00 97.00 233 VAL A O 1
ATOM 1755 N N . VAL A 1 234 ? 3.412 -19.583 -2.752 1.00 96.38 234 VAL A N 1
ATOM 1756 C CA . VAL A 1 234 ? 2.196 -20.266 -3.208 1.00 96.38 234 VAL A CA 1
ATOM 1757 C C . VAL A 1 234 ? 1.085 -19.245 -3.407 1.00 96.38 234 VAL A C 1
ATOM 1759 O O . VAL A 1 234 ? 0.812 -18.456 -2.507 1.00 96.38 234 VAL A O 1
ATOM 1762 N N . TYR A 1 235 ? 0.432 -19.277 -4.563 1.00 97.25 235 TYR A N 1
ATOM 1763 C CA . TYR A 1 235 ? -0.651 -18.362 -4.912 1.00 97.25 235 TYR A CA 1
ATOM 1764 C C . TYR A 1 235 ? -1.946 -19.130 -5.167 1.00 97.25 235 TYR A C 1
ATOM 1766 O O . TYR A 1 235 ? -1.913 -20.240 -5.700 1.00 97.25 235 TYR A O 1
ATOM 1774 N N . ASP A 1 236 ? -3.072 -18.516 -4.821 1.00 96.69 236 ASP A N 1
ATOM 1775 C CA . ASP A 1 236 ? -4.409 -19.011 -5.156 1.00 96.69 236 ASP A CA 1
ATOM 1776 C C . ASP A 1 236 ? -4.781 -18.633 -6.595 1.00 96.69 236 ASP A C 1
ATOM 1778 O O . ASP A 1 236 ? -5.426 -19.401 -7.310 1.00 96.69 236 ASP A O 1
ATOM 1782 N N . VAL A 1 237 ? -4.334 -17.453 -7.036 1.00 96.50 237 VAL A N 1
ATOM 1783 C CA . VAL A 1 237 ? -4.498 -16.957 -8.404 1.00 96.50 237 VAL A CA 1
ATOM 1784 C C . VAL A 1 237 ? -3.199 -16.326 -8.888 1.00 96.50 237 VAL A C 1
ATOM 1786 O O . VAL A 1 237 ? -2.543 -15.583 -8.164 1.00 96.50 237 VAL A O 1
ATOM 1789 N N . GLU A 1 238 ? -2.830 -16.596 -10.136 1.00 97.06 238 GLU A N 1
ATOM 1790 C CA . GLU A 1 238 ? -1.680 -15.968 -10.784 1.00 97.06 238 GLU A CA 1
ATOM 1791 C C . GLU A 1 238 ? -2.119 -15.219 -12.043 1.00 97.06 238 GLU A C 1
ATOM 1793 O O . GLU A 1 238 ? -2.954 -15.692 -12.817 1.00 97.06 238 GLU A O 1
ATOM 1798 N N . VAL A 1 239 ? -1.526 -14.048 -12.262 1.00 94.50 239 VAL A N 1
ATOM 1799 C CA . VAL A 1 239 ? -1.714 -13.223 -13.457 1.00 94.50 239 VAL A CA 1
ATOM 1800 C C . VAL A 1 239 ? -0.358 -12.831 -14.036 1.00 94.50 239 VAL A C 1
ATOM 1802 O O . VAL A 1 239 ? 0.589 -12.562 -13.300 1.00 94.50 239 VAL A O 1
ATOM 1805 N N . ASP A 1 240 ? -0.258 -12.776 -15.363 1.00 95.38 240 ASP A N 1
ATOM 1806 C CA . ASP A 1 240 ? 0.974 -12.411 -16.068 1.00 95.38 240 ASP A CA 1
ATOM 1807 C C . ASP A 1 240 ? 0.799 -11.079 -16.798 1.00 95.38 240 ASP A C 1
ATOM 1809 O O . ASP A 1 240 ? 0.073 -10.970 -17.789 1.00 95.38 240 ASP A O 1
ATOM 1813 N N . THR A 1 241 ? 1.503 -10.062 -16.316 1.00 91.56 241 THR A N 1
ATOM 1814 C CA . THR A 1 241 ? 1.467 -8.699 -16.853 1.00 91.56 241 THR A CA 1
ATOM 1815 C C . THR A 1 241 ? 2.462 -8.467 -17.988 1.00 91.56 241 THR A C 1
ATOM 1817 O O . THR A 1 241 ? 2.556 -7.345 -18.484 1.00 91.56 241 THR A O 1
ATOM 1820 N N . THR A 1 242 ? 3.212 -9.481 -18.427 1.00 91.31 242 THR A N 1
ATOM 1821 C CA . THR A 1 242 ? 4.150 -9.375 -19.558 1.00 91.31 242 THR A CA 1
ATOM 1822 C C . THR A 1 242 ? 3.413 -8.972 -20.828 1.00 91.31 242 THR A C 1
ATOM 1824 O O . THR A 1 242 ? 3.864 -8.103 -21.572 1.00 91.31 242 THR A O 1
ATOM 1827 N N . ARG A 1 243 ? 2.261 -9.608 -21.075 1.00 89.00 243 ARG A N 1
ATOM 1828 C CA . ARG A 1 243 ? 1.454 -9.414 -22.291 1.00 89.00 243 ARG A CA 1
ATOM 1829 C C . ARG A 1 243 ? -0.021 -9.137 -22.019 1.00 89.00 243 ARG A C 1
ATOM 1831 O O . ARG A 1 243 ? -0.758 -8.875 -22.964 1.00 89.00 243 ARG A O 1
ATOM 1838 N N . THR A 1 244 ? -0.447 -9.210 -20.761 1.00 82.81 244 THR A N 1
ATOM 1839 C CA . THR A 1 244 ? -1.833 -8.953 -20.363 1.00 82.81 244 THR A CA 1
ATOM 1840 C C . THR A 1 244 ? -1.939 -7.553 -19.778 1.00 82.81 244 THR A C 1
ATOM 1842 O O . THR A 1 244 ? -1.135 -7.164 -18.928 1.00 82.81 244 THR A O 1
ATOM 1845 N N . GLU A 1 245 ? -2.934 -6.794 -20.231 1.00 80.12 245 GLU A N 1
ATOM 1846 C CA . GLU A 1 245 ? -3.224 -5.468 -19.695 1.00 80.12 245 GLU A CA 1
ATOM 1847 C C . GLU A 1 245 ? -3.641 -5.552 -18.223 1.00 80.12 245 GLU A C 1
ATOM 1849 O O . GLU A 1 245 ? -4.386 -6.447 -17.817 1.00 80.12 245 GLU A O 1
ATOM 1854 N N . SER A 1 246 ? -3.216 -4.575 -17.419 1.00 76.81 246 SER A N 1
ATOM 1855 C CA . SER A 1 246 ? -3.456 -4.569 -15.968 1.00 76.81 246 SER A CA 1
ATOM 1856 C C . SER A 1 246 ? -4.940 -4.689 -15.605 1.00 76.81 246 SER A C 1
ATOM 1858 O O . SER A 1 246 ? -5.282 -5.318 -14.608 1.00 76.81 246 SER A O 1
ATOM 1860 N N . LEU A 1 247 ? -5.830 -4.113 -16.422 1.00 67.31 247 LEU A N 1
ATOM 1861 C CA . LEU A 1 247 ? -7.275 -4.166 -16.189 1.00 67.31 247 LEU A CA 1
ATOM 1862 C C . LEU A 1 247 ? -7.842 -5.579 -16.378 1.00 67.31 247 LEU A C 1
ATOM 1864 O O . LEU A 1 247 ? -8.769 -5.969 -15.673 1.00 67.31 247 LEU A O 1
ATOM 1868 N N . ASP A 1 248 ? -7.286 -6.350 -17.308 1.00 67.81 248 ASP A N 1
ATOM 1869 C CA . ASP A 1 248 ? -7.708 -7.729 -17.537 1.00 67.81 248 ASP A CA 1
ATOM 1870 C C . ASP A 1 248 ? -7.168 -8.653 -16.443 1.00 67.81 248 ASP A C 1
ATOM 1872 O O . ASP A 1 248 ? -7.918 -9.484 -15.931 1.00 67.81 248 ASP A O 1
ATOM 1876 N N . CYS A 1 249 ? -5.933 -8.432 -15.980 1.00 75.75 249 CYS A N 1
ATOM 1877 C CA . CYS A 1 249 ? -5.415 -9.091 -14.779 1.00 75.75 249 CYS A CA 1
ATOM 1878 C C . CYS A 1 249 ? -6.299 -8.812 -13.552 1.00 75.75 249 CYS A C 1
ATOM 1880 O O . CYS A 1 249 ? -6.682 -9.738 -12.840 1.00 75.75 249 CYS A O 1
ATOM 1882 N N . ALA A 1 250 ? -6.689 -7.551 -13.336 1.00 75.50 250 ALA A N 1
ATOM 1883 C CA . ALA A 1 250 ? -7.556 -7.168 -12.223 1.00 75.50 250 ALA A CA 1
ATOM 1884 C C . ALA A 1 250 ? -8.927 -7.864 -12.281 1.00 75.50 250 ALA A C 1
ATOM 1886 O O . ALA A 1 250 ? -9.438 -8.302 -11.254 1.00 75.50 250 ALA A O 1
ATOM 1887 N N . ARG A 1 251 ? -9.509 -8.027 -13.478 1.00 75.62 251 ARG A N 1
ATOM 1888 C CA . ARG A 1 251 ? -10.766 -8.777 -13.663 1.00 75.62 251 ARG A CA 1
ATOM 1889 C C . ARG A 1 251 ? -10.628 -10.252 -13.294 1.00 75.62 251 ARG A C 1
ATOM 1891 O O . ARG A 1 251 ? -11.544 -10.800 -12.689 1.00 75.62 251 ARG A O 1
ATOM 1898 N N . VAL A 1 252 ? -9.507 -10.885 -13.647 1.00 84.06 252 VAL A N 1
ATOM 1899 C CA . VAL A 1 252 ? -9.224 -12.279 -13.267 1.00 84.06 252 VAL A CA 1
ATOM 1900 C C . VAL A 1 252 ? -9.149 -12.412 -11.748 1.00 84.06 252 VAL A C 1
ATOM 1902 O O . VAL A 1 252 ? -9.792 -13.296 -11.190 1.00 84.06 252 VAL A O 1
ATOM 1905 N N . ILE A 1 253 ? -8.433 -11.510 -11.075 1.00 78.69 253 ILE A N 1
ATOM 1906 C CA . ILE A 1 253 ? -8.320 -11.505 -9.609 1.00 78.69 253 ILE A CA 1
ATOM 1907 C C . ILE A 1 253 ? -9.693 -11.292 -8.964 1.00 78.69 253 ILE A C 1
ATOM 1909 O O . ILE A 1 253 ? -10.093 -12.070 -8.106 1.00 78.69 253 ILE A O 1
ATOM 1913 N N . ALA A 1 254 ? -10.452 -10.293 -9.423 1.00 79.62 254 ALA A N 1
ATOM 1914 C CA . ALA A 1 254 ? -11.763 -9.956 -8.870 1.00 79.62 254 ALA A CA 1
ATOM 1915 C C . ALA A 1 254 ? -12.773 -11.113 -8.945 1.00 79.62 254 ALA A C 1
ATOM 1917 O O . ALA A 1 254 ? -13.638 -11.217 -8.085 1.00 79.62 254 ALA A O 1
ATOM 1918 N N . ALA A 1 255 ? -12.654 -12.008 -9.932 1.00 85.38 255 ALA A N 1
ATOM 1919 C CA . ALA A 1 255 ? -13.504 -13.197 -10.034 1.00 85.38 255 ALA A CA 1
ATOM 1920 C C . ALA A 1 255 ? -13.266 -14.238 -8.917 1.00 85.38 255 ALA A C 1
ATOM 1922 O O . ALA A 1 255 ? -14.063 -15.163 -8.781 1.00 85.38 255 ALA A O 1
ATOM 1923 N N . HIS A 1 256 ? -12.186 -14.094 -8.146 1.00 84.31 256 HIS A N 1
ATOM 1924 C CA . HIS A 1 256 ? -11.813 -14.966 -7.029 1.00 84.31 256 HIS A CA 1
ATOM 1925 C C . HIS A 1 256 ? -12.044 -14.306 -5.660 1.00 84.31 256 HIS A C 1
ATOM 1927 O O . HIS A 1 256 ? -11.798 -14.935 -4.635 1.00 84.31 256 HIS A O 1
ATOM 1933 N N . VAL A 1 257 ? -12.511 -13.053 -5.632 1.00 78.88 257 VAL A N 1
ATOM 1934 C CA . VAL A 1 257 ? -12.871 -12.339 -4.401 1.00 78.88 257 VAL A CA 1
ATOM 1935 C C . VAL A 1 257 ? -14.350 -12.610 -4.098 1.00 78.88 257 VAL A C 1
ATOM 1937 O O . VAL A 1 257 ? -15.198 -12.374 -4.960 1.00 78.88 257 VAL A O 1
ATOM 1940 N N . GLY A 1 258 ? -14.639 -13.140 -2.903 1.00 61.44 258 GLY A N 1
ATOM 1941 C CA . GLY A 1 258 ? -15.989 -13.476 -2.418 1.00 61.44 258 GLY A CA 1
ATOM 1942 C C . GLY A 1 258 ? -16.887 -12.285 -2.090 1.00 61.44 258 GLY A C 1
ATOM 1943 O O . GLY A 1 258 ? -16.381 -11.214 -1.672 1.00 61.44 258 GLY A O 1
#

Foldseek 3Di:
DDDDPPPPDDPVVVPDPPVLLLVCVVVLVVLLVCLCVPQPVVCVVPADPVQWDAQPDPLRIDGSSFVSSLVSSQVSVCVSPPQEHEAEPVVCSVPVVSVCSVVDPTHYHYDGSDDDVVVVLVPDDPCQHCHQQHWRADLQGDIHHHVVNVVVVLVVLLVVLVCVVSPDDDDDDDQQLVAPVSVVSSCVSNPPGDDAFEAEAEALVLQQVVCVVVVNDRRNNSSVSRPNSNVVHDGPYYDYPHPDDPVVVVVRSVVVPD

Secondary structure (DSSP, 8-state):
----------TTSSSSSHHHHHHHHHHHHHHHHHHIIIIITTTTTT--GGGEEEEEETTEEEEHHHHHHHHHHHHHHHHHSTT-EEEEHHHHHH-GGGGGGGGSSS-EEEE-SS--HHHHHHTS-GGGBSSTTSEEE-TTS-EEE-HHHHHHHHHHHHHHHHHHHTT---------TTTHHHHHHHHHHTTTS----EEEE--HHHHHHHHHHH-SS-TTHHHHHHHHTTTT---SEEEETTTS-HHHHHHHHHTT--

Radius of gyration: 20.55 Å; chains: 1; bounding box: 46×50×61 Å

Sequence (258 aa):
MIDDTETWGSPLDEVFGGEFLARHSGDVEEAVRKAAATEILPRFRRLAEHEVDQKSGPHDLVTDADRLAERQLTETLGALLPGSVVVGEEAVHANPATYEAIQGDAPVWIIDPVDGTRQWIDRLPPSLTDSDSGIAFGQAGEVEIGEGFREIETAWTTGIAAMARAGARVIIDDVFLGGAASQDRLRALLEGLEVLWVGVRCDPETAAAREIARGDRATGMAASQAETVHKGVVYDVEVDTTRTESLDCARVIAAHVG